Protein AF-A0A3D6BYG6-F1 (afdb_monomer)

Mean predicted aligned error: 4.76 Å

Solvent-accessible surface area (backbone atoms only — not comparable to full-atom values): 12750 Å² total; per-residue (Å²): 106,35,35,35,37,38,39,15,50,79,54,80,87,22,45,45,50,51,54,45,51,55,40,48,51,50,34,39,78,74,67,30,48,69,50,76,48,47,52,69,82,48,67,62,72,64,64,77,81,78,59,46,14,44,77,72,55,44,69,88,76,88,48,50,44,56,73,64,40,55,48,49,61,71,67,30,37,28,44,35,44,18,25,37,53,44,92,42,27,52,24,71,41,34,44,32,58,52,50,49,41,48,29,39,31,19,24,40,73,64,61,61,48,76,67,45,59,39,65,55,20,34,22,37,40,38,36,39,22,50,59,81,59,95,64,50,55,54,48,33,50,54,53,47,51,53,48,26,54,32,64,44,23,43,75,73,52,72,50,77,46,59,63,35,71,61,84,54,42,56,76,74,42,82,61,49,72,57,54,40,51,52,50,39,47,67,66,42,55,80,70,52,93,46,54,77,45,78,35,76,41,89,57,58,45,44,59,18,55,52,52,36,41,53,50,24,54,75,44,56,42,62,41,46,66,44,61,41,47,36,66,62,76,77,77,76,94,122

Secondary structure (DSSP, 8-state):
-EEEEEE---STT-HHHHHHHHHHHHHHHTT-EEEEE-GGGS--PPP----HHHHHSS----STIIIIIIHHHHH-SEEEEEEE-BTTB--HHHHHHHHHTHHHHIIIIIS-PPPTTTTT-EEEEEEE-SS--TTTTHHHHHHHHHHHHHTT-EEEEEEEE-S--STTGGGGSTTHHHHHHHHHHHHHGGGTTPEEEEEE-SSS-THHHHHHHHHHHHHTTSEEEEEE-PPPPPPP--

Radius of gyration: 18.51 Å; Cα contacts (8 Å, |Δi|>4): 438; chains: 1; bounding box: 50×42×49 Å

Nearest PDB structures (foldseek):
  1rli-assembly1_C  TM=7.239E-01  e=9.042E-09  Bacillus subtilis
  1rli-assembly1_B  TM=7.400E-01  e=1.217E-08  Bacillus subtilis
  1rli-assembly1_D  TM=6.859E-01  e=6.719E-09  Bacillus subtilis
  2z9b-assembly1_A-2  TM=6.446E-01  e=8.640E-08  Escherichia coli
  1zx1-assembly1_A  TM=6.088E-01  e=8.256E-07  Homo sapiens

Structure (mmCIF, N/CA/C/O backbone):
data_AF-A0A3D6BYG6-F1
#
_entry.id   AF-A0A3D6BYG6-F1
#
loop_
_atom_site.group_PDB
_atom_site.id
_atom_site.type_symbol
_atom_site.label_atom_id
_atom_site.label_alt_id
_atom_site.label_comp_id
_atom_site.label_asym_id
_atom_site.label_entity_id
_atom_site.label_seq_id
_atom_site.pdbx_PDB_ins_code
_atom_site.Cartn_x
_atom_site.Cartn_y
_atom_site.Cartn_z
_atom_site.occupancy
_atom_site.B_iso_or_equiv
_atom_site.auth_seq_id
_atom_site.auth_comp_id
_atom_site.auth_asym_id
_atom_site.auth_atom_id
_atom_site.pdbx_PDB_model_num
ATOM 1 N N . MET A 1 1 ? -6.085 -12.388 -8.275 1.00 91.88 1 MET A N 1
ATOM 2 C CA . MET A 1 1 ? -5.963 -11.186 -7.423 1.00 91.88 1 MET A CA 1
ATOM 3 C C . MET A 1 1 ? -5.003 -11.449 -6.274 1.00 91.88 1 MET A C 1
ATOM 5 O O . MET A 1 1 ? -5.206 -12.403 -5.524 1.00 91.88 1 MET A O 1
ATOM 9 N N . PHE A 1 2 ? -3.970 -10.622 -6.142 1.00 96.62 2 PHE A N 1
ATOM 10 C CA . PHE A 1 2 ? -3.045 -10.614 -5.012 1.00 96.62 2 PHE A CA 1
ATOM 11 C C . PHE A 1 2 ? -3.094 -9.263 -4.285 1.00 96.62 2 PHE A C 1
ATOM 13 O O . PHE A 1 2 ? -2.871 -8.221 -4.901 1.00 96.62 2 PHE A O 1
ATOM 20 N N . VAL A 1 3 ? -3.361 -9.292 -2.978 1.00 98.69 3 VAL A N 1
ATOM 21 C CA . VAL A 1 3 ? -3.388 -8.112 -2.106 1.00 98.69 3 VAL A CA 1
ATOM 22 C C . VAL A 1 3 ? -2.209 -8.172 -1.140 1.00 98.69 3 VAL A C 1
ATOM 24 O O . VAL A 1 3 ? -2.033 -9.144 -0.408 1.00 98.69 3 VAL A O 1
ATOM 27 N N . LEU A 1 4 ? -1.404 -7.118 -1.127 1.00 98.75 4 LEU A N 1
ATOM 28 C CA . LEU A 1 4 ? -0.252 -6.989 -0.248 1.00 98.75 4 LEU A CA 1
ATOM 29 C C . LEU A 1 4 ? -0.547 -5.993 0.872 1.00 98.75 4 LEU A C 1
ATOM 31 O O . LEU A 1 4 ? -0.755 -4.813 0.606 1.00 98.75 4 LEU A O 1
ATOM 35 N N . GLY A 1 5 ? -0.496 -6.441 2.120 1.00 98.75 5 GLY A N 1
ATOM 36 C CA . GLY A 1 5 ? -0.482 -5.573 3.291 1.00 98.75 5 GLY A CA 1
ATOM 37 C C . GLY A 1 5 ? 0.933 -5.145 3.672 1.00 98.75 5 GLY A C 1
ATOM 38 O O . GLY A 1 5 ? 1.829 -5.975 3.804 1.00 98.75 5 GLY A O 1
ATOM 39 N N . ILE A 1 6 ? 1.135 -3.853 3.912 1.00 98.69 6 ILE A N 1
ATOM 40 C CA . ILE A 1 6 ? 2.345 -3.289 4.512 1.00 98.69 6 ILE A CA 1
ATOM 41 C C . ILE A 1 6 ? 1.980 -2.851 5.928 1.00 98.69 6 ILE A C 1
ATOM 43 O O . ILE A 1 6 ? 1.307 -1.841 6.136 1.00 98.69 6 ILE A O 1
ATOM 47 N N . GLN A 1 7 ? 2.418 -3.629 6.913 1.00 98.31 7 GLN A N 1
ATOM 48 C CA . GLN A 1 7 ? 2.161 -3.386 8.325 1.00 98.31 7 GLN A CA 1
ATOM 49 C C . GLN A 1 7 ? 3.254 -2.467 8.882 1.00 98.31 7 GLN A C 1
ATOM 51 O O . GLN A 1 7 ? 4.358 -2.890 9.202 1.00 98.31 7 GLN A O 1
ATOM 56 N N . GLY A 1 8 ? 2.957 -1.176 8.960 1.00 97.56 8 GLY A N 1
ATOM 57 C CA . GLY A 1 8 ? 3.890 -0.126 9.357 1.00 97.56 8 GLY A CA 1
ATOM 58 C C . GLY A 1 8 ? 4.084 0.034 10.865 1.00 97.56 8 GLY A C 1
ATOM 59 O O . GLY A 1 8 ? 5.041 0.679 11.282 1.00 97.56 8 GLY A O 1
ATOM 60 N N . SER A 1 9 ? 3.214 -0.508 11.720 1.00 96.19 9 SER A N 1
ATOM 61 C CA . SER A 1 9 ? 3.374 -0.338 13.173 1.00 96.19 9 SER A CA 1
ATOM 62 C C . SER A 1 9 ? 4.469 -1.265 13.725 1.00 96.19 9 SER A C 1
ATOM 64 O O . SER A 1 9 ? 4.395 -2.470 13.506 1.00 96.19 9 SER A O 1
ATOM 66 N N . PRO A 1 10 ? 5.426 -0.770 14.530 1.00 93.94 10 PRO A N 1
ATOM 67 C CA . PRO A 1 10 ? 6.390 -1.630 15.221 1.00 93.94 10 PRO A CA 1
ATOM 68 C C . PRO A 1 10 ? 5.777 -2.394 16.408 1.00 93.94 10 PRO A C 1
ATOM 70 O O . PRO A 1 10 ? 6.414 -3.275 16.980 1.00 93.94 10 PRO A O 1
ATOM 73 N N . ARG A 1 11 ? 4.552 -2.043 16.829 1.00 92.06 11 ARG A N 1
ATOM 74 C CA . ARG A 1 11 ? 3.867 -2.719 17.937 1.00 92.06 11 ARG A CA 1
ATOM 75 C C . ARG A 1 11 ? 3.300 -4.056 17.464 1.00 92.06 11 ARG A C 1
ATOM 77 O O . ARG A 1 11 ? 2.379 -4.059 16.644 1.00 92.06 11 ARG A O 1
ATOM 84 N N . LYS A 1 12 ? 3.798 -5.152 18.042 1.00 87.56 12 LYS A N 1
ATOM 85 C CA . LYS A 1 12 ? 3.201 -6.490 17.917 1.00 87.56 12 LYS A CA 1
ATOM 86 C C . LYS A 1 12 ? 1.790 -6.488 18.498 1.00 87.56 12 LYS A C 1
ATOM 88 O O . LYS A 1 12 ? 1.581 -5.907 19.563 1.00 87.56 12 LYS A O 1
ATOM 93 N N . ASN A 1 13 ? 0.844 -7.136 17.820 1.00 88.06 13 ASN A N 1
ATOM 94 C CA . ASN A 1 13 ? -0.560 -7.218 18.240 1.00 88.06 13 ASN A CA 1
ATOM 95 C C . ASN A 1 13 ? -1.204 -5.833 18.462 1.00 88.06 13 ASN A C 1
ATOM 97 O O . ASN A 1 13 ? -2.107 -5.674 19.281 1.00 88.06 13 ASN A O 1
ATOM 101 N N . GLY A 1 14 ? -0.708 -4.807 17.763 1.00 94.12 14 GLY A N 1
ATOM 102 C CA . GLY A 1 14 ? -1.212 -3.445 17.880 1.00 94.12 14 GLY A CA 1
ATOM 103 C C . GLY A 1 14 ? -2.475 -3.203 17.052 1.00 94.12 14 GLY A C 1
ATOM 104 O O . GLY A 1 14 ? -2.807 -3.957 16.140 1.00 94.12 14 GLY A O 1
ATOM 105 N N . ASN A 1 15 ? -3.123 -2.066 17.300 1.00 97.19 15 ASN A N 1
ATOM 106 C CA . ASN A 1 15 ? -4.348 -1.653 16.608 1.00 97.19 15 ASN A CA 1
ATOM 107 C C . ASN A 1 15 ? -4.226 -1.641 15.072 1.00 97.19 15 ASN A C 1
ATOM 109 O O . ASN A 1 15 ? -5.122 -2.112 14.380 1.00 97.19 15 ASN A O 1
ATOM 113 N N . CYS A 1 16 ? -3.095 -1.172 14.527 1.00 95.69 16 CYS A N 1
ATOM 114 C CA . CYS A 1 16 ? -2.836 -1.222 13.081 1.00 95.69 16 CYS A CA 1
ATOM 115 C C . CYS A 1 16 ? -2.740 -2.648 12.533 1.00 95.69 16 CYS A C 1
ATOM 117 O O . CYS A 1 16 ? -3.174 -2.900 11.416 1.00 95.69 16 CYS A O 1
ATOM 119 N N . GLU A 1 17 ? -2.124 -3.566 13.285 1.00 96.44 17 GLU A N 1
ATOM 120 C CA . GLU A 1 17 ? -1.991 -4.960 12.855 1.00 96.44 17 GLU A CA 1
ATOM 121 C C . GLU A 1 17 ? -3.349 -5.659 12.870 1.00 96.44 17 GLU A C 1
ATOM 123 O O . GLU A 1 17 ? -3.665 -6.372 11.920 1.00 96.44 17 GLU A O 1
ATOM 128 N N . TYR A 1 18 ? -4.174 -5.395 13.887 1.00 98.06 18 TYR A N 1
ATOM 129 C CA . TYR A 1 18 ? -5.555 -5.869 13.922 1.00 98.06 18 TYR A CA 1
ATOM 130 C C . TYR A 1 18 ? -6.357 -5.350 12.723 1.00 98.06 18 TYR A C 1
ATOM 132 O O . TYR A 1 18 ? -6.915 -6.152 11.979 1.00 98.06 18 TYR A O 1
ATOM 140 N N . LEU A 1 19 ? -6.354 -4.030 12.501 1.00 98.50 19 LEU A N 1
ATOM 141 C CA . LEU A 1 19 ? -7.086 -3.394 11.405 1.00 98.50 19 LEU A CA 1
ATOM 142 C C . LEU A 1 19 ? -6.665 -3.953 10.041 1.00 98.50 19 LEU A C 1
ATOM 144 O O . LEU A 1 19 ? -7.516 -4.326 9.239 1.00 98.50 19 LEU A O 1
ATOM 148 N N . LEU A 1 20 ? -5.355 -4.073 9.798 1.00 98.69 20 LEU A N 1
ATOM 149 C CA . LEU A 1 20 ? -4.842 -4.667 8.565 1.00 98.69 20 LEU A CA 1
ATOM 150 C C . LEU A 1 20 ? -5.270 -6.128 8.420 1.00 98.69 20 LEU A C 1
ATOM 152 O O . LEU A 1 20 ? -5.707 -6.524 7.347 1.00 98.69 20 LEU A O 1
ATOM 156 N N . SER A 1 21 ? -5.147 -6.927 9.479 1.00 98.44 21 SER A N 1
ATOM 157 C CA . SER A 1 21 ? -5.482 -8.353 9.426 1.00 98.44 21 SER A CA 1
ATOM 158 C C . SER A 1 21 ? -6.970 -8.571 9.159 1.00 98.44 21 SER A C 1
ATOM 160 O O . SER A 1 21 ? -7.319 -9.426 8.352 1.00 98.44 21 SER A O 1
ATOM 162 N N . ALA A 1 22 ? -7.844 -7.778 9.783 1.00 98.56 22 ALA A N 1
ATOM 163 C CA . ALA A 1 22 ? -9.282 -7.818 9.533 1.00 98.56 22 ALA A CA 1
ATOM 164 C C . ALA A 1 22 ? -9.616 -7.411 8.088 1.00 98.56 22 ALA A C 1
ATOM 166 O O . ALA A 1 22 ? -10.374 -8.105 7.417 1.00 98.56 22 ALA A O 1
ATOM 167 N N . PHE A 1 23 ? -8.984 -6.348 7.578 1.00 98.88 23 PHE A N 1
ATOM 168 C CA . PHE A 1 23 ? -9.168 -5.902 6.197 1.00 98.88 23 PHE A CA 1
ATOM 169 C C . PHE A 1 23 ? -8.690 -6.938 5.173 1.00 98.88 23 PHE A C 1
ATOM 171 O O . PHE A 1 23 ? -9.384 -7.224 4.202 1.00 98.88 23 PHE A O 1
ATOM 178 N N . LEU A 1 24 ? -7.515 -7.537 5.386 1.00 98.81 24 LEU A N 1
ATOM 179 C CA . LEU A 1 24 ? -7.004 -8.590 4.508 1.00 98.81 24 LEU A CA 1
ATOM 180 C C . LEU A 1 24 ? -7.874 -9.845 4.570 1.00 98.81 24 LEU A C 1
ATOM 182 O O . LEU A 1 24 ? -8.139 -10.431 3.529 1.00 98.81 24 LEU A O 1
ATOM 186 N N . LYS A 1 25 ? -8.379 -10.219 5.749 1.00 98.75 25 LYS A N 1
ATOM 187 C CA . LYS A 1 25 ? -9.309 -11.343 5.883 1.00 98.75 25 LYS A CA 1
ATOM 188 C C . LYS A 1 25 ? -10.584 -11.121 5.069 1.00 98.75 25 LYS A C 1
ATOM 190 O O . LYS A 1 25 ? -11.053 -12.051 4.427 1.00 98.75 25 LYS A O 1
ATOM 195 N N . GLU A 1 26 ? -11.111 -9.901 5.038 1.00 98.69 26 GLU A N 1
ATOM 196 C CA . GLU A 1 26 ? -12.235 -9.570 4.157 1.00 98.69 26 GLU A CA 1
ATOM 197 C C . GLU A 1 26 ? -11.845 -9.640 2.670 1.00 98.69 26 GLU A C 1
ATOM 199 O O . GLU A 1 26 ? -12.579 -10.172 1.847 1.00 98.69 26 GLU A O 1
ATOM 204 N N . CYS A 1 27 ? -10.642 -9.206 2.293 1.00 98.56 27 CYS A N 1
ATOM 205 C CA . CYS A 1 27 ? -10.151 -9.433 0.930 1.00 98.56 27 CYS A CA 1
ATOM 206 C C . CYS A 1 27 ? -10.074 -10.936 0.571 1.00 98.56 27 CYS A C 1
ATOM 208 O O . CYS A 1 27 ? -10.326 -11.306 -0.578 1.00 98.56 27 CYS A O 1
ATOM 210 N N . GLU A 1 28 ? -9.739 -11.809 1.528 1.00 98.56 28 GLU A N 1
ATOM 211 C CA . GLU A 1 28 ? -9.717 -13.269 1.340 1.00 98.56 28 GLU A CA 1
ATOM 212 C C . GLU A 1 28 ? -11.114 -13.849 1.120 1.00 98.56 28 GLU A C 1
ATOM 214 O O . GLU A 1 28 ? -11.279 -14.686 0.229 1.00 98.56 28 GLU A O 1
ATOM 219 N N . THR A 1 29 ? -12.133 -13.391 1.863 1.00 98.25 29 THR A N 1
ATOM 220 C CA . THR A 1 29 ? -13.529 -13.821 1.637 1.00 98.25 29 THR A CA 1
ATOM 221 C C . THR A 1 29 ? -14.015 -13.438 0.236 1.00 98.25 29 THR A C 1
ATOM 223 O O . THR A 1 29 ? -14.798 -14.169 -0.369 1.00 98.25 29 THR A O 1
ATOM 226 N N . LEU A 1 30 ? -13.471 -12.355 -0.329 1.00 97.62 30 LEU A N 1
ATOM 227 C CA . LEU A 1 30 ? -13.699 -11.891 -1.701 1.00 97.62 30 LEU A CA 1
ATOM 228 C C . LEU A 1 30 ? -12.819 -12.597 -2.757 1.00 97.62 30 LEU A C 1
ATOM 230 O O . LEU A 1 30 ? -12.807 -12.202 -3.929 1.00 97.62 30 LEU A O 1
ATOM 234 N N . GLY A 1 31 ? -12.088 -13.647 -2.368 1.00 96.38 31 GLY A N 1
ATOM 235 C CA . GLY A 1 31 ? -11.313 -14.513 -3.259 1.00 96.38 31 GLY A CA 1
ATOM 236 C C . GLY A 1 31 ? -9.903 -14.013 -3.585 1.00 96.38 31 GLY A C 1
ATOM 237 O O . GLY A 1 31 ? -9.274 -14.522 -4.520 1.00 96.38 31 GLY A O 1
ATOM 238 N N . ALA A 1 32 ? -9.388 -13.013 -2.866 1.00 97.31 32 ALA A N 1
ATOM 239 C CA . ALA A 1 32 ? -8.008 -12.581 -3.027 1.00 97.31 32 ALA A CA 1
ATOM 240 C C . ALA A 1 32 ? -7.036 -13.474 -2.247 1.00 97.31 32 ALA A C 1
ATOM 242 O O . ALA A 1 32 ? -7.298 -13.899 -1.127 1.00 97.31 32 ALA A O 1
ATOM 243 N N . ARG A 1 33 ? -5.850 -13.692 -2.817 1.00 98.00 33 ARG A N 1
ATOM 244 C CA . ARG A 1 33 ? -4.694 -14.156 -2.045 1.00 98.00 33 ARG A CA 1
ATOM 245 C C . ARG A 1 33 ? -4.111 -12.957 -1.308 1.00 98.00 33 ARG A C 1
ATOM 247 O O . ARG A 1 33 ? -3.899 -11.926 -1.952 1.00 98.00 33 ARG A O 1
ATOM 254 N N . THR A 1 34 ? -3.799 -13.090 -0.023 1.00 98.62 34 THR A N 1
ATOM 255 C CA . THR A 1 34 ? -3.184 -12.002 0.744 1.00 98.62 34 THR A CA 1
ATOM 256 C C . THR A 1 34 ? -1.823 -12.381 1.305 1.00 98.62 34 THR A C 1
ATOM 258 O O . THR A 1 34 ? -1.531 -13.550 1.549 1.00 98.62 34 THR A O 1
ATOM 261 N N . GLU A 1 35 ? -0.956 -11.386 1.463 1.00 98.44 35 GLU A N 1
ATOM 262 C CA . GLU A 1 35 ? 0.287 -11.509 2.220 1.00 98.44 35 GLU A CA 1
ATOM 263 C C . GLU A 1 35 ? 0.561 -10.208 2.969 1.00 98.44 35 GLU A C 1
ATOM 265 O O . GLU A 1 35 ? 0.187 -9.130 2.508 1.00 98.44 35 GLU A O 1
ATOM 270 N N . THR A 1 36 ? 1.289 -10.299 4.082 1.00 98.31 36 THR A N 1
ATOM 271 C CA . THR A 1 36 ? 1.687 -9.134 4.879 1.00 98.31 36 THR A CA 1
ATOM 272 C C . THR A 1 36 ? 3.203 -9.037 4.976 1.00 98.31 36 THR A C 1
ATOM 274 O O . THR A 1 36 ? 3.863 -9.980 5.410 1.00 98.31 36 THR A O 1
ATOM 277 N N . ILE A 1 37 ? 3.750 -7.867 4.650 1.00 97.69 37 ILE A N 1
ATOM 278 C CA . ILE A 1 37 ? 5.119 -7.471 4.987 1.00 97.69 37 ILE A CA 1
ATOM 279 C C . ILE A 1 37 ? 5.081 -6.645 6.268 1.00 97.69 37 ILE A C 1
ATOM 281 O O . ILE A 1 37 ? 4.253 -5.746 6.418 1.00 97.69 37 ILE A O 1
ATOM 285 N N . ARG A 1 38 ? 6.024 -6.916 7.167 1.00 97.62 38 ARG A N 1
ATOM 286 C CA . ARG A 1 38 ? 6.249 -6.152 8.394 1.00 97.62 38 ARG A CA 1
ATOM 287 C C . ARG A 1 38 ? 7.640 -5.524 8.317 1.00 97.62 38 ARG A C 1
ATOM 289 O O . ARG A 1 38 ? 8.595 -6.181 8.708 1.00 97.62 38 ARG A O 1
ATOM 296 N N . PRO A 1 39 ? 7.804 -4.279 7.829 1.00 96.62 39 PRO A N 1
ATOM 297 C CA . PRO A 1 39 ? 9.131 -3.673 7.698 1.00 96.62 39 PRO A CA 1
ATOM 298 C C . PRO A 1 39 ? 9.924 -3.651 9.011 1.00 96.62 39 PRO A C 1
ATOM 300 O O . PRO A 1 39 ? 11.141 -3.715 8.988 1.00 96.62 39 PRO A O 1
ATOM 303 N N . HIS A 1 40 ? 9.244 -3.621 10.163 1.00 94.94 40 HIS A N 1
ATOM 304 C CA . HIS A 1 40 ? 9.889 -3.650 11.477 1.00 94.94 40 HIS A CA 1
ATOM 305 C C . HIS A 1 40 ? 10.572 -4.986 11.829 1.00 94.94 40 HIS A C 1
ATOM 307 O O . HIS A 1 40 ? 11.342 -5.023 12.785 1.00 94.94 40 HIS A O 1
ATOM 313 N N . THR A 1 41 ? 10.260 -6.078 11.122 1.00 95.62 41 THR A N 1
ATOM 314 C CA . THR A 1 41 ? 10.882 -7.398 11.326 1.00 95.62 41 THR A CA 1
ATOM 315 C C . THR A 1 41 ? 11.941 -7.719 10.281 1.00 95.62 41 THR A C 1
ATOM 317 O O . THR A 1 41 ? 12.474 -8.822 10.312 1.00 95.62 41 THR A O 1
ATOM 320 N N . LEU A 1 42 ? 12.176 -6.816 9.330 1.00 95.50 42 LEU A N 1
ATOM 321 C CA . LEU A 1 42 ? 13.090 -7.023 8.216 1.00 95.50 42 LEU A CA 1
ATOM 322 C C . LEU A 1 42 ? 14.320 -6.132 8.372 1.00 95.50 42 LEU A C 1
ATOM 324 O O . LEU A 1 42 ? 14.224 -5.007 8.867 1.00 95.50 42 LEU A O 1
ATOM 328 N N . ASP A 1 43 ? 15.456 -6.613 7.890 1.00 96.38 43 ASP A N 1
ATOM 329 C CA . ASP A 1 43 ? 16.644 -5.803 7.680 1.00 96.38 43 ASP A CA 1
ATOM 330 C C . ASP A 1 43 ? 16.458 -4.972 6.405 1.00 96.38 43 ASP A C 1
ATOM 332 O O . ASP A 1 43 ? 16.701 -5.419 5.281 1.00 96.38 43 ASP A O 1
ATOM 336 N N . ILE A 1 44 ? 15.924 -3.763 6.585 1.00 96.62 44 ILE A N 1
ATOM 337 C CA . ILE A 1 44 ? 15.745 -2.781 5.518 1.00 96.62 44 ILE A CA 1
ATOM 338 C C . ILE A 1 44 ? 16.397 -1.474 5.952 1.00 96.62 44 ILE A C 1
ATOM 340 O O . ILE A 1 44 ? 15.916 -0.774 6.846 1.00 96.62 44 ILE A O 1
ATOM 344 N N . GLY A 1 45 ? 17.474 -1.103 5.265 1.00 96.44 45 GLY A N 1
ATOM 345 C CA . GLY A 1 45 ? 18.121 0.189 5.452 1.00 96.44 45 GLY A CA 1
ATOM 346 C C . GLY A 1 45 ? 17.326 1.344 4.823 1.00 96.44 45 GLY A C 1
ATOM 347 O O . GLY A 1 45 ? 16.580 1.145 3.855 1.00 96.44 45 GLY A O 1
ATOM 348 N N . PRO A 1 46 ? 17.509 2.588 5.297 1.00 97.69 46 PRO A N 1
ATOM 349 C CA . PRO A 1 46 ? 16.922 3.757 4.651 1.00 97.69 46 PRO A CA 1
ATOM 350 C C . PRO A 1 46 ? 17.493 3.966 3.241 1.00 97.69 46 PRO A C 1
ATOM 352 O O . PRO A 1 46 ? 18.575 3.480 2.895 1.00 97.69 46 PRO A O 1
ATOM 355 N N . CYS A 1 47 ? 16.774 4.727 2.413 1.00 97.19 47 CYS A N 1
ATOM 356 C CA . CYS A 1 47 ? 17.329 5.211 1.152 1.00 97.19 47 CYS A CA 1
ATOM 357 C C . CYS A 1 47 ? 18.570 6.079 1.430 1.00 97.19 47 CYS A C 1
ATOM 359 O O . CYS A 1 47 ? 18.543 6.936 2.307 1.00 97.19 47 CYS A O 1
ATOM 361 N N . LYS A 1 48 ? 19.652 5.856 0.675 1.00 97.50 48 LYS A N 1
ATOM 362 C CA . LYS A 1 48 ? 20.930 6.584 0.805 1.00 97.50 48 LYS A CA 1
ATOM 363 C C . LYS A 1 48 ? 21.189 7.565 -0.342 1.00 97.50 48 LYS A C 1
ATOM 365 O O . LYS A 1 48 ? 22.331 7.936 -0.571 1.00 97.50 48 LYS A O 1
ATOM 370 N N . GLU A 1 49 ? 20.159 7.867 -1.136 1.00 95.88 49 GLU A N 1
ATOM 371 C CA . GLU A 1 49 ? 20.245 8.790 -2.281 1.00 95.88 49 GLU A CA 1
ATOM 372 C C . GLU A 1 49 ? 21.402 8.491 -3.251 1.00 95.88 49 GLU A C 1
ATOM 374 O O . GLU A 1 49 ? 21.982 9.373 -3.872 1.00 95.88 49 GLU A O 1
ATOM 379 N N . LEU A 1 50 ? 21.719 7.208 -3.453 1.00 96.69 50 LEU A N 1
ATOM 380 C CA . LEU A 1 50 ? 22.790 6.799 -4.371 1.00 96.69 50 LEU A CA 1
ATOM 381 C C . LEU A 1 50 ? 22.466 7.121 -5.842 1.00 96.69 50 LEU A C 1
ATOM 383 O O . LEU A 1 50 ? 23.333 6.999 -6.704 1.00 96.69 50 LEU A O 1
ATOM 387 N N . ILE A 1 51 ? 21.202 7.453 -6.152 1.00 95.12 51 ILE A N 1
ATOM 388 C CA . ILE A 1 51 ? 20.676 7.844 -7.480 1.00 95.12 51 ILE A CA 1
ATOM 389 C C . ILE A 1 51 ? 20.841 6.760 -8.571 1.00 95.12 51 ILE A C 1
ATOM 391 O O . ILE A 1 51 ? 20.340 6.888 -9.686 1.00 95.12 51 ILE A O 1
ATOM 395 N N . VAL A 1 52 ? 21.440 5.608 -8.253 1.00 96.75 52 VAL A N 1
ATOM 396 C CA . VAL A 1 52 ? 21.596 4.472 -9.177 1.00 96.75 52 VAL A CA 1
ATOM 397 C C . VAL A 1 52 ? 20.257 4.030 -9.770 1.00 96.75 52 VAL A C 1
ATOM 399 O O . VAL A 1 52 ? 20.195 3.740 -10.961 1.00 96.75 52 VAL A O 1
ATOM 402 N N . CYS A 1 53 ? 19.171 4.054 -8.994 1.00 95.25 53 CYS A N 1
ATOM 403 C CA . CYS A 1 53 ? 17.844 3.690 -9.492 1.00 95.25 53 CYS A CA 1
ATOM 404 C C . CYS A 1 53 ? 17.307 4.629 -10.582 1.00 95.25 53 CYS A C 1
ATOM 406 O O . CYS A 1 53 ? 16.590 4.174 -11.469 1.00 95.25 53 CYS A O 1
ATOM 408 N N . GLU A 1 54 ? 17.707 5.901 -10.583 1.00 95.50 54 GLU A N 1
ATOM 409 C CA . GLU A 1 54 ? 17.321 6.869 -11.613 1.00 95.50 54 GLU A CA 1
ATOM 410 C C . GLU A 1 54 ? 18.072 6.654 -12.929 1.00 95.50 54 GLU A C 1
ATOM 412 O O . GLU A 1 54 ? 17.577 7.036 -13.984 1.00 95.50 54 GLU A O 1
ATOM 417 N N . LYS A 1 55 ? 19.259 6.035 -12.870 1.00 95.56 55 LYS A N 1
ATOM 418 C CA . LYS A 1 55 ? 20.118 5.773 -14.036 1.00 95.56 55 LYS A CA 1
ATOM 419 C C . LYS A 1 55 ? 19.959 4.355 -14.583 1.00 95.56 55 LYS A C 1
ATOM 421 O O . LYS A 1 55 ? 20.000 4.155 -15.789 1.00 95.56 55 LYS A O 1
ATOM 426 N N . LYS A 1 56 ? 19.813 3.370 -13.693 1.00 95.44 56 LYS A N 1
ATOM 427 C CA . LYS A 1 56 ? 19.842 1.932 -14.015 1.00 95.44 56 LYS A CA 1
ATOM 428 C C . LYS A 1 56 ? 18.538 1.196 -13.701 1.00 95.44 56 LYS A C 1
ATOM 430 O O . LYS A 1 56 ? 18.375 0.053 -14.107 1.00 95.44 56 LYS A O 1
ATOM 435 N N . GLY A 1 57 ? 17.608 1.817 -12.975 1.00 93.69 57 GLY A N 1
ATOM 436 C CA . GLY A 1 57 ? 16.291 1.234 -12.703 1.00 93.69 57 GLY A CA 1
ATOM 437 C C . GLY A 1 57 ? 16.257 0.175 -11.599 1.00 93.69 57 GLY A C 1
ATOM 438 O O . GLY A 1 57 ? 15.241 -0.502 -11.459 1.00 93.69 57 GLY A O 1
ATOM 439 N N . PHE A 1 58 ? 17.322 0.034 -10.806 1.00 95.00 58 PHE A N 1
ATOM 440 C CA . PHE A 1 58 ? 17.375 -0.843 -9.631 1.00 95.00 58 PHE A CA 1
ATOM 441 C C . PHE A 1 58 ? 18.049 -0.146 -8.438 1.00 95.00 58 PHE A C 1
ATOM 443 O O . PHE A 1 58 ? 18.777 0.835 -8.609 1.00 95.00 58 PHE A O 1
ATOM 450 N N . CYS A 1 59 ? 17.793 -0.629 -7.220 1.00 96.12 59 CYS A N 1
ATOM 451 C CA . CYS A 1 59 ? 18.466 -0.152 -6.010 1.00 96.12 59 CYS A CA 1
ATOM 452 C C . CYS A 1 59 ? 19.720 -1.008 -5.749 1.00 96.12 59 CYS A C 1
ATOM 454 O O . CYS A 1 59 ? 19.586 -2.224 -5.714 1.00 96.12 59 CYS A O 1
ATOM 456 N N . PRO A 1 60 ? 20.917 -0.423 -5.556 1.00 95.94 60 PRO A N 1
ATOM 457 C CA . PRO A 1 60 ? 22.146 -1.189 -5.330 1.00 95.94 60 PRO A CA 1
ATOM 458 C C . PRO A 1 60 ? 22.333 -1.625 -3.866 1.00 95.94 60 PRO A C 1
ATOM 460 O O . PRO A 1 60 ? 23.305 -2.309 -3.557 1.00 95.94 60 PRO A O 1
ATOM 463 N N . ILE A 1 61 ? 21.455 -1.192 -2.954 1.00 96.12 61 ILE A N 1
ATOM 464 C CA . ILE A 1 61 ? 21.482 -1.613 -1.550 1.00 96.12 61 ILE A CA 1
ATOM 465 C C . ILE A 1 61 ? 20.974 -3.056 -1.493 1.00 96.12 61 ILE A C 1
ATOM 467 O O . ILE A 1 61 ? 19.822 -3.302 -1.846 1.00 96.12 61 ILE A O 1
ATOM 471 N N . ARG A 1 62 ? 21.842 -3.979 -1.067 1.00 95.31 62 ARG A N 1
ATOM 472 C CA . ARG A 1 62 ? 21.534 -5.405 -0.913 1.00 95.31 62 ARG A CA 1
ATOM 473 C C . ARG A 1 62 ? 21.038 -5.670 0.503 1.00 95.31 62 ARG A C 1
ATOM 475 O O . ARG A 1 62 ? 21.842 -5.738 1.425 1.00 95.31 62 ARG A O 1
ATOM 482 N N . ASP A 1 63 ? 19.728 -5.767 0.647 1.00 96.19 63 ASP A N 1
ATOM 483 C CA . ASP A 1 63 ? 19.032 -6.118 1.882 1.00 96.19 63 ASP A CA 1
ATOM 484 C C . ASP A 1 63 ? 17.663 -6.736 1.546 1.00 96.19 63 ASP A C 1
ATOM 486 O O . ASP A 1 63 ? 17.339 -6.966 0.375 1.00 96.19 63 ASP A O 1
ATOM 490 N N . GLU A 1 64 ? 16.833 -7.011 2.552 1.00 96.56 64 GLU A N 1
ATOM 491 C CA . GLU A 1 64 ? 15.580 -7.751 2.358 1.00 96.56 64 GLU A CA 1
ATOM 492 C C . GLU A 1 64 ? 14.521 -6.979 1.545 1.00 96.56 64 GLU A C 1
ATOM 494 O O . GLU A 1 64 ? 13.514 -7.553 1.114 1.00 96.56 64 GLU A O 1
ATOM 499 N N . MET A 1 65 ? 14.745 -5.690 1.259 1.00 96.69 65 MET A N 1
ATOM 500 C CA . MET A 1 65 ? 13.840 -4.884 0.439 1.00 96.69 65 MET A CA 1
ATOM 501 C C . MET A 1 65 ? 13.724 -5.411 -0.995 1.00 96.69 65 MET A C 1
ATOM 503 O O . MET A 1 65 ? 12.666 -5.262 -1.606 1.00 96.69 65 MET A O 1
ATOM 507 N N . GLU A 1 66 ? 14.776 -6.010 -1.556 1.00 91.06 66 GLU A N 1
ATOM 508 C CA . GLU A 1 66 ? 14.749 -6.494 -2.939 1.00 91.06 66 GLU A CA 1
ATOM 509 C C . GLU A 1 66 ? 13.759 -7.651 -3.120 1.00 91.06 66 GLU A C 1
ATOM 511 O O . GLU A 1 66 ? 12.821 -7.568 -3.927 1.00 91.06 66 GLU A O 1
ATOM 516 N N . ASP A 1 67 ? 13.937 -8.701 -2.323 1.00 87.50 67 ASP A N 1
ATOM 517 C CA . ASP A 1 67 ? 13.184 -9.944 -2.446 1.00 87.50 67 ASP A CA 1
ATOM 518 C C . ASP A 1 67 ? 11.818 -9.892 -1.763 1.00 87.50 67 ASP A C 1
ATOM 520 O O . ASP A 1 67 ? 10.844 -10.432 -2.301 1.00 87.50 67 ASP A O 1
ATOM 524 N N . LEU A 1 68 ? 11.725 -9.236 -0.602 1.00 92.81 68 LEU A N 1
ATOM 525 C CA . LEU A 1 68 ? 10.498 -9.192 0.189 1.00 92.81 68 LEU A CA 1
ATOM 526 C C . LEU A 1 68 ? 9.702 -7.908 -0.043 1.00 92.81 68 LEU A C 1
ATOM 528 O O . LEU A 1 68 ? 8.484 -7.948 0.061 1.00 92.81 68 LEU A O 1
ATOM 532 N N . GLY A 1 69 ? 10.340 -6.796 -0.413 1.00 94.81 69 GLY A N 1
ATOM 533 C CA . GLY A 1 69 ? 9.667 -5.524 -0.690 1.00 94.81 69 GLY A CA 1
ATOM 534 C C . GLY A 1 69 ? 9.285 -5.354 -2.160 1.00 94.81 69 GLY A C 1
ATOM 535 O O . GLY A 1 69 ? 8.123 -5.497 -2.545 1.00 94.81 69 GLY A O 1
ATOM 536 N N . TYR A 1 70 ? 10.266 -5.038 -3.008 1.00 96.75 70 TYR A N 1
ATOM 537 C CA . TYR A 1 70 ? 10.056 -4.649 -4.403 1.00 96.75 70 TYR A CA 1
ATOM 538 C C . TYR A 1 70 ? 9.361 -5.731 -5.225 1.00 96.75 70 TYR A C 1
ATOM 540 O O . TYR A 1 70 ? 8.470 -5.412 -6.017 1.00 96.75 70 TYR A O 1
ATOM 548 N N . ARG A 1 71 ? 9.747 -7.002 -5.056 1.00 93.75 71 ARG A N 1
ATOM 549 C CA . ARG A 1 71 ? 9.125 -8.117 -5.781 1.00 93.75 71 ARG A CA 1
ATOM 550 C C . ARG A 1 71 ? 7.641 -8.251 -5.440 1.00 93.75 71 ARG A C 1
ATOM 552 O O . ARG A 1 71 ? 6.824 -8.311 -6.357 1.00 93.75 71 ARG A O 1
ATOM 559 N N . LYS A 1 72 ? 7.287 -8.233 -4.151 1.00 96.12 72 LYS A N 1
ATOM 560 C CA . LYS A 1 72 ? 5.889 -8.330 -3.703 1.00 96.12 72 LYS A CA 1
ATOM 561 C C . LYS A 1 72 ? 5.082 -7.117 -4.149 1.00 96.12 72 LYS A C 1
ATOM 563 O O . LYS A 1 72 ? 3.999 -7.293 -4.701 1.00 96.12 72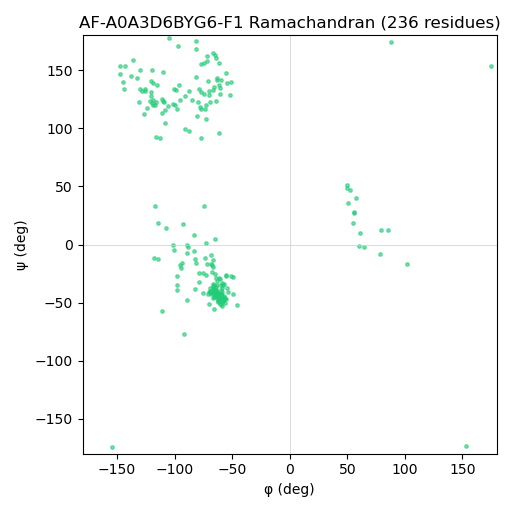 LYS A O 1
ATOM 568 N N . VAL A 1 73 ? 5.640 -5.907 -4.014 1.00 97.38 73 VAL A N 1
ATOM 569 C CA . VAL A 1 73 ? 4.990 -4.680 -4.494 1.00 97.38 73 VAL A CA 1
ATOM 570 C C . VAL A 1 73 ? 4.663 -4.799 -5.971 1.00 97.38 73 VAL A C 1
ATOM 572 O O . VAL A 1 73 ? 3.520 -4.524 -6.292 1.00 97.38 73 VAL A O 1
ATOM 575 N N . LYS A 1 74 ? 5.586 -5.260 -6.837 1.00 94.12 74 LYS A N 1
ATOM 576 C CA . LYS A 1 74 ? 5.365 -5.448 -8.291 1.00 94.12 74 LYS A CA 1
ATOM 577 C C . LYS A 1 74 ? 4.300 -6.491 -8.634 1.00 94.12 74 LYS A C 1
ATOM 579 O O . LYS A 1 74 ? 3.607 -6.333 -9.631 1.00 94.12 74 LYS A O 1
ATOM 584 N N . GLN A 1 75 ? 4.187 -7.552 -7.842 1.00 92.62 75 GLN A N 1
ATOM 585 C CA . GLN A 1 75 ? 3.220 -8.626 -8.079 1.00 92.62 75 GLN A CA 1
ATOM 586 C C . GLN A 1 75 ? 1.801 -8.268 -7.624 1.00 92.62 75 GLN A C 1
ATOM 588 O O . GLN A 1 75 ? 0.848 -8.878 -8.099 1.00 92.62 75 GLN A O 1
ATOM 593 N N . ALA A 1 76 ? 1.662 -7.339 -6.677 1.00 96.69 76 ALA A N 1
ATOM 594 C CA . ALA A 1 76 ? 0.382 -7.016 -6.063 1.00 96.69 76 ALA A CA 1
ATOM 595 C C . ALA A 1 76 ? -0.569 -6.295 -7.031 1.00 96.69 76 ALA A C 1
ATOM 597 O O . ALA A 1 76 ? -0.193 -5.306 -7.661 1.00 96.69 76 ALA A O 1
ATOM 598 N N . ASP A 1 77 ? -1.817 -6.761 -7.089 1.00 96.69 77 ASP A N 1
ATOM 599 C CA . ASP A 1 77 ? -2.921 -6.055 -7.742 1.00 96.69 77 ASP A CA 1
ATOM 600 C C . ASP A 1 77 ? -3.460 -4.939 -6.838 1.00 96.69 77 ASP A C 1
ATOM 602 O O . ASP A 1 77 ? -3.872 -3.888 -7.325 1.00 96.69 77 ASP A O 1
ATOM 606 N N . ALA A 1 78 ? -3.416 -5.143 -5.517 1.00 98.38 78 ALA A N 1
ATOM 607 C CA . ALA A 1 78 ? -3.698 -4.099 -4.543 1.00 98.38 78 ALA A CA 1
ATOM 608 C C . ALA A 1 78 ? -2.650 -4.044 -3.425 1.00 98.38 78 ALA A C 1
ATOM 610 O O . ALA A 1 78 ? -2.153 -5.076 -2.975 1.00 98.38 78 ALA A O 1
ATOM 611 N N . VAL A 1 79 ? -2.324 -2.838 -2.960 1.00 98.81 79 VAL A N 1
ATOM 612 C CA . VAL A 1 79 ? -1.354 -2.590 -1.886 1.00 98.81 79 VAL A CA 1
ATOM 613 C C . VAL A 1 79 ? -2.021 -1.794 -0.769 1.00 98.81 79 VAL A C 1
ATOM 615 O O . VAL A 1 79 ? -2.415 -0.645 -0.963 1.00 98.81 79 VAL A O 1
ATOM 618 N N . ILE A 1 80 ? -2.102 -2.381 0.420 1.00 98.88 80 ILE A N 1
ATOM 619 C CA . ILE A 1 80 ? -2.690 -1.768 1.612 1.00 98.88 80 ILE A CA 1
ATOM 620 C C . ILE A 1 80 ? -1.565 -1.273 2.513 1.00 98.88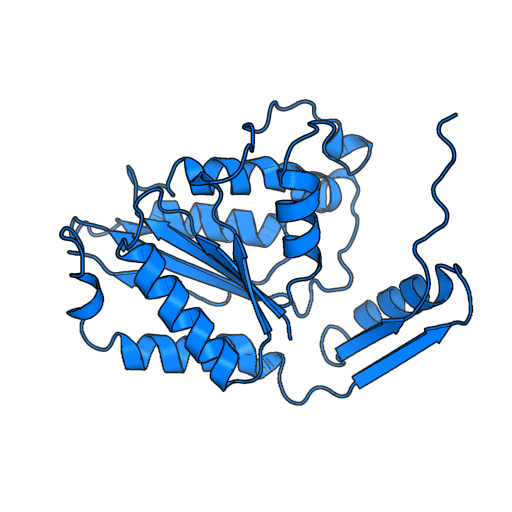 80 ILE A C 1
ATOM 622 O O . ILE A 1 80 ? -0.739 -2.069 2.953 1.00 98.88 80 ILE A O 1
ATOM 626 N N . LEU A 1 81 ? -1.522 0.021 2.814 1.00 98.88 81 LEU A N 1
ATOM 627 C CA . LEU A 1 81 ? -0.595 0.568 3.802 1.00 98.88 81 LEU A CA 1
ATOM 628 C C . LEU A 1 81 ? -1.324 0.730 5.133 1.00 98.88 81 LEU A C 1
ATOM 630 O O . LEU A 1 81 ? -2.240 1.537 5.227 1.00 98.88 81 LEU A O 1
ATOM 634 N N . ALA A 1 82 ? -0.896 0.010 6.169 1.00 98.75 82 ALA A N 1
ATOM 635 C CA . ALA A 1 82 ? -1.414 0.179 7.522 1.00 98.75 82 ALA A CA 1
ATOM 636 C C . ALA A 1 82 ? -0.374 0.845 8.424 1.00 98.75 82 ALA A C 1
ATOM 638 O O . ALA A 1 82 ? 0.669 0.257 8.698 1.00 98.75 82 ALA A O 1
ATOM 639 N N . THR A 1 83 ? -0.635 2.050 8.925 1.00 98.50 83 THR A N 1
ATOM 640 C CA . THR A 1 83 ? 0.346 2.804 9.724 1.00 98.50 83 THR A CA 1
ATOM 641 C C . THR A 1 83 ? -0.309 3.619 10.834 1.00 98.50 83 THR A C 1
ATOM 643 O O . THR A 1 83 ? -1.334 4.260 10.600 1.00 98.50 83 THR A O 1
ATOM 646 N N . PRO A 1 84 ? 0.293 3.677 12.035 1.00 97.44 84 PRO A N 1
ATOM 647 C CA . PRO A 1 84 ? -0.119 4.648 13.032 1.00 97.44 84 PRO A CA 1
ATOM 648 C C . PRO A 1 84 ? 0.326 6.049 12.597 1.00 97.44 84 PRO A C 1
ATOM 650 O O . PRO A 1 84 ? 1.276 6.189 11.818 1.00 97.44 84 PRO A O 1
ATOM 653 N N . VAL A 1 85 ? -0.331 7.076 13.132 1.00 97.62 85 VAL A N 1
ATOM 654 C CA . VAL A 1 85 ? 0.133 8.463 13.021 1.00 97.62 85 VAL A CA 1
ATOM 655 C C . VAL A 1 85 ? 1.220 8.716 14.059 1.00 97.62 85 VAL A C 1
ATOM 657 O O . VAL A 1 85 ? 0.929 8.803 15.253 1.00 97.62 85 VAL A O 1
ATOM 660 N N . PHE A 1 86 ? 2.464 8.887 13.614 1.00 95.69 86 PHE A N 1
ATOM 661 C CA . PHE A 1 86 ? 3.581 9.344 14.442 1.00 95.69 86 PHE A CA 1
ATOM 662 C C . PHE A 1 86 ? 3.978 10.751 13.993 1.00 95.69 86 PHE A C 1
ATOM 664 O O . PHE A 1 86 ? 4.440 10.939 12.873 1.00 95.69 86 PHE A O 1
ATOM 671 N N . PHE A 1 87 ? 3.772 11.750 14.860 1.00 94.69 87 PHE A N 1
ATOM 672 C CA . PHE A 1 87 ? 4.067 13.162 14.566 1.00 94.69 87 PHE A CA 1
ATOM 673 C C . PHE A 1 87 ? 3.483 13.648 13.223 1.00 94.69 87 PHE A C 1
ATOM 675 O O . PHE A 1 87 ? 4.188 14.242 12.416 1.00 94.69 87 PHE A O 1
ATOM 682 N N . TYR A 1 88 ? 2.193 13.378 12.971 1.00 95.25 88 TYR A N 1
ATOM 683 C CA . TYR A 1 88 ? 1.480 13.692 11.713 1.00 95.25 88 TYR A CA 1
ATOM 684 C C . TYR A 1 88 ? 1.981 12.945 10.463 1.00 95.25 88 TYR A C 1
ATOM 686 O O . TYR A 1 88 ? 1.390 13.080 9.393 1.00 95.25 88 TYR A O 1
ATOM 694 N N . GLY A 1 89 ? 3.025 12.130 10.589 1.00 97.12 89 GLY A N 1
ATOM 695 C CA . GLY A 1 89 ? 3.534 11.264 9.539 1.00 97.12 89 GLY A CA 1
ATOM 696 C C . GLY A 1 89 ? 3.176 9.799 9.757 1.00 97.12 89 GLY A C 1
ATOM 697 O O . GLY A 1 89 ? 2.570 9.400 10.756 1.00 97.12 89 GLY A O 1
ATOM 698 N N . VAL A 1 90 ? 3.582 8.986 8.786 1.00 98.44 90 VAL A N 1
ATOM 699 C CA . VAL A 1 90 ? 3.618 7.528 8.928 1.00 98.44 90 VAL A CA 1
ATOM 700 C C . VAL A 1 90 ? 4.675 7.134 9.969 1.00 98.44 90 VAL A C 1
ATOM 702 O O . VAL A 1 90 ? 5.552 7.931 10.311 1.00 98.44 90 VAL A O 1
ATOM 705 N N . SER A 1 91 ? 4.648 5.896 10.456 1.00 98.19 91 SER A N 1
ATOM 706 C CA . SER A 1 91 ? 5.723 5.402 11.323 1.00 98.19 91 SER A CA 1
ATOM 707 C C . SER A 1 91 ? 7.080 5.404 10.604 1.00 98.19 91 SER A C 1
ATOM 709 O O . SER A 1 91 ? 7.151 5.283 9.380 1.00 98.19 91 SER A O 1
ATOM 711 N N . ALA A 1 92 ? 8.182 5.455 11.358 1.00 98.00 92 ALA A N 1
ATOM 712 C CA . ALA A 1 92 ? 9.525 5.361 10.779 1.00 98.00 92 ALA A CA 1
ATOM 713 C C . ALA A 1 92 ? 9.732 4.051 9.988 1.00 98.00 92 ALA A C 1
ATOM 715 O O . ALA A 1 92 ? 10.379 4.048 8.943 1.00 98.00 92 ALA A O 1
ATOM 716 N N . GLN A 1 93 ? 9.129 2.951 10.447 1.00 97.19 93 GLN A N 1
ATOM 717 C CA . GLN A 1 93 ? 9.204 1.639 9.800 1.00 97.19 93 GLN A CA 1
ATOM 718 C C . GLN A 1 93 ? 8.467 1.628 8.455 1.00 97.19 93 GLN A C 1
ATOM 720 O O . GLN A 1 93 ? 8.996 1.128 7.463 1.00 97.19 93 GLN A O 1
ATOM 725 N N . ALA A 1 94 ? 7.275 2.232 8.389 1.00 98.25 94 ALA A N 1
ATOM 726 C CA . ALA A 1 94 ? 6.584 2.448 7.121 1.00 98.25 94 ALA A CA 1
ATOM 727 C C . ALA A 1 94 ? 7.381 3.394 6.213 1.00 98.25 94 ALA A C 1
ATOM 729 O O . ALA A 1 94 ? 7.516 3.137 5.018 1.00 98.25 94 ALA A O 1
ATOM 730 N N . LYS A 1 95 ? 7.945 4.468 6.780 1.00 98.50 95 LYS A N 1
ATOM 731 C CA . LYS A 1 95 ? 8.682 5.484 6.027 1.00 98.50 95 LYS A CA 1
ATOM 732 C C . LYS A 1 95 ? 9.930 4.922 5.358 1.00 98.50 95 LYS A C 1
ATOM 734 O O . LYS A 1 95 ? 10.145 5.214 4.192 1.00 98.50 95 LYS A O 1
ATOM 739 N N . VAL A 1 96 ? 10.696 4.067 6.038 1.00 98.06 96 VAL A N 1
ATOM 740 C CA . VAL A 1 96 ? 11.846 3.367 5.440 1.00 98.06 96 VAL A CA 1
ATOM 741 C C . VAL A 1 96 ? 11.426 2.567 4.204 1.00 98.06 96 VAL A C 1
ATOM 743 O O . VAL A 1 96 ? 12.066 2.677 3.158 1.00 98.06 96 VAL A O 1
ATOM 746 N N . PHE A 1 97 ? 10.321 1.821 4.282 1.00 98.50 97 PHE A N 1
ATOM 747 C CA . PHE A 1 97 ? 9.803 1.062 3.143 1.00 98.50 97 PHE A CA 1
ATOM 748 C C . PHE A 1 97 ? 9.368 1.982 1.987 1.00 98.50 97 PHE A C 1
ATOM 750 O O . PHE A 1 97 ? 9.715 1.742 0.827 1.00 98.50 97 PHE A O 1
ATOM 757 N N . ILE A 1 98 ? 8.638 3.058 2.305 1.00 98.56 98 ILE A N 1
ATOM 758 C CA . ILE A 1 98 ? 8.171 4.061 1.335 1.00 98.56 98 ILE A CA 1
ATOM 759 C C . ILE A 1 98 ? 9.355 4.755 0.654 1.00 98.56 98 ILE A C 1
ATOM 761 O O . ILE A 1 98 ? 9.395 4.835 -0.570 1.00 98.56 98 ILE A O 1
ATOM 765 N N . ASP A 1 99 ? 10.360 5.190 1.409 1.00 98.31 99 ASP A N 1
ATOM 766 C CA . ASP A 1 99 ? 11.526 5.898 0.869 1.00 98.31 99 ASP A CA 1
ATOM 767 C C . ASP A 1 99 ? 12.366 5.002 -0.025 1.00 98.31 99 ASP A C 1
ATOM 769 O O . ASP A 1 99 ? 12.885 5.424 -1.059 1.00 98.31 99 ASP A O 1
ATOM 773 N N . ARG A 1 100 ? 12.452 3.715 0.312 1.00 97.81 100 ARG A N 1
ATOM 774 C CA . ARG A 1 100 ? 13.089 2.728 -0.556 1.00 97.81 100 ARG A CA 1
ATOM 775 C C . ARG A 1 100 ? 12.312 2.504 -1.854 1.00 97.81 100 ARG A C 1
ATOM 777 O O . ARG A 1 100 ? 12.923 2.082 -2.839 1.00 97.81 100 ARG A O 1
ATOM 784 N N . CYS A 1 101 ? 11.028 2.855 -1.927 1.00 97.81 101 CYS A N 1
ATOM 785 C CA . CYS A 1 101 ? 10.261 2.868 -3.176 1.00 97.81 101 CYS A CA 1
ATOM 786 C C . CYS A 1 101 ? 10.627 4.029 -4.121 1.00 97.81 101 CYS A C 1
ATOM 788 O O . CYS A 1 101 ? 10.129 4.048 -5.249 1.00 97.81 101 CYS A O 1
ATOM 790 N N . GLN A 1 102 ? 11.597 4.887 -3.764 1.00 97.12 102 GLN A N 1
ATOM 791 C CA . GLN A 1 102 ? 12.284 5.789 -4.704 1.00 97.12 102 GLN A CA 1
ATOM 792 C C . GLN A 1 102 ? 12.785 5.050 -5.957 1.00 97.12 102 GLN A C 1
ATOM 794 O O . GLN A 1 102 ? 12.839 5.623 -7.043 1.00 97.12 102 GLN A O 1
ATOM 799 N N . MET A 1 103 ? 13.083 3.750 -5.844 1.00 97.12 103 MET A N 1
ATOM 800 C CA . MET A 1 103 ? 13.402 2.906 -6.996 1.00 97.12 103 MET A CA 1
ATOM 801 C C . MET A 1 103 ? 12.287 2.896 -8.055 1.00 97.12 103 MET A C 1
ATOM 803 O O . MET A 1 103 ? 12.572 3.043 -9.244 1.00 97.12 103 MET A O 1
ATOM 807 N N . PHE A 1 104 ? 11.020 2.772 -7.649 1.00 97.81 104 PHE A N 1
ATOM 808 C CA . PHE A 1 104 ? 9.881 2.823 -8.569 1.00 97.81 104 PHE A CA 1
ATOM 809 C C . PHE A 1 104 ? 9.682 4.220 -9.147 1.00 97.81 104 PHE A C 1
ATOM 811 O O . PHE A 1 104 ? 9.478 4.354 -10.355 1.00 97.81 104 PHE A O 1
ATOM 818 N N . TRP A 1 105 ? 9.844 5.250 -8.314 1.00 97.88 105 TRP A N 1
ATOM 819 C CA . TRP A 1 105 ? 9.790 6.640 -8.754 1.00 97.88 105 TRP A CA 1
ATOM 820 C C . TRP A 1 105 ? 10.830 6.933 -9.846 1.00 97.88 105 TRP A C 1
ATOM 822 O O . TRP A 1 105 ? 10.483 7.443 -10.910 1.00 97.88 105 TRP A O 1
ATOM 832 N N . GLY A 1 106 ? 12.090 6.532 -9.638 1.00 97.50 106 GLY A N 1
ATOM 833 C CA . GLY A 1 106 ? 13.166 6.698 -10.617 1.00 97.50 106 GLY A CA 1
ATOM 834 C C . GLY A 1 106 ? 12.860 5.979 -11.933 1.00 97.50 106 GLY A C 1
ATOM 835 O O . GLY A 1 106 ? 13.009 6.555 -13.012 1.00 97.50 106 GLY A O 1
ATOM 836 N N . ARG A 1 107 ? 12.324 4.754 -11.864 1.00 97.00 107 ARG A N 1
ATOM 837 C CA . ARG A 1 107 ? 11.868 4.023 -13.057 1.00 97.00 107 ARG A CA 1
ATOM 838 C C . ARG A 1 107 ? 10.758 4.769 -13.801 1.00 97.00 107 ARG A C 1
ATOM 840 O O . ARG A 1 107 ? 10.837 4.883 -15.022 1.00 97.00 107 ARG A O 1
ATOM 847 N N . LYS A 1 108 ? 9.762 5.295 -13.086 1.00 96.94 108 LYS A N 1
ATOM 848 C CA . LYS A 1 108 ? 8.603 5.990 -13.664 1.00 96.94 108 LYS A CA 1
ATOM 849 C C . LYS A 1 108 ? 8.977 7.342 -14.270 1.00 96.94 108 LYS A C 1
ATOM 851 O O . LYS A 1 108 ? 8.648 7.605 -15.421 1.00 96.94 108 LYS A O 1
ATOM 856 N N . TYR A 1 109 ? 9.667 8.195 -13.520 1.00 97.25 109 TYR A N 1
ATOM 857 C CA . TYR A 1 109 ? 9.847 9.603 -13.882 1.00 97.25 109 TYR A CA 1
ATOM 858 C C . TYR A 1 109 ? 11.175 9.906 -14.571 1.00 97.25 109 TYR A C 1
ATOM 860 O O . TYR A 1 109 ? 11.214 10.750 -15.467 1.00 97.25 109 TYR A O 1
ATOM 868 N N . LYS A 1 110 ? 12.259 9.216 -14.201 1.00 97.69 110 LYS A N 1
ATOM 869 C CA . LYS A 1 110 ? 13.588 9.445 -14.794 1.00 97.69 110 LYS A CA 1
ATOM 870 C C . LYS A 1 110 ? 13.801 8.574 -16.022 1.00 97.69 110 LYS A C 1
ATOM 872 O O . LYS A 1 110 ? 14.162 9.085 -17.076 1.00 97.69 110 LYS 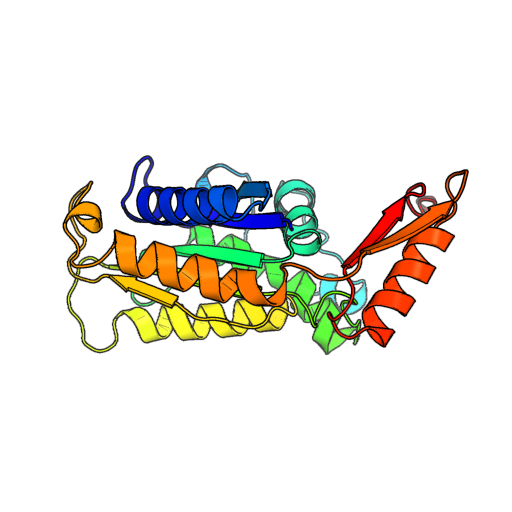A O 1
ATOM 877 N N . LEU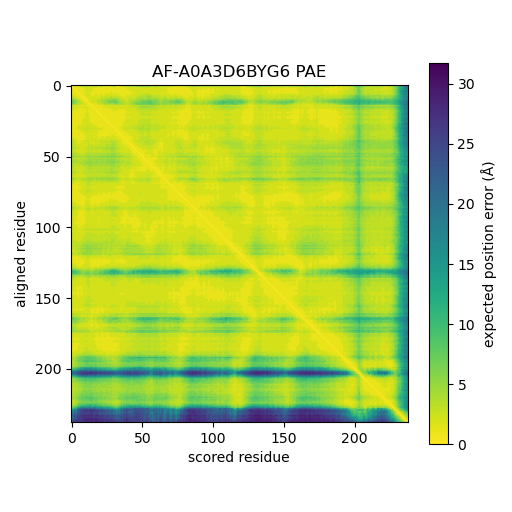 A 1 111 ? 13.489 7.283 -15.908 1.00 97.19 111 LEU A N 1
ATOM 878 C CA . LEU A 1 111 ? 13.632 6.323 -17.008 1.00 97.19 111 LEU A CA 1
ATOM 879 C C . LEU A 1 111 ? 12.387 6.211 -17.895 1.00 97.19 111 LEU A C 1
ATOM 881 O O . LEU A 1 111 ? 12.439 5.545 -18.927 1.00 97.19 111 LEU A O 1
ATOM 885 N N . ARG A 1 112 ? 11.272 6.855 -17.516 1.00 96.88 112 ARG A N 1
ATOM 886 C CA . ARG A 1 112 ? 10.002 6.849 -18.268 1.00 96.88 112 ARG A CA 1
ATOM 887 C C . ARG A 1 112 ? 9.466 5.440 -18.548 1.00 96.88 112 ARG A C 1
ATOM 889 O O . ARG A 1 112 ? 8.751 5.219 -19.527 1.00 96.88 112 ARG A O 1
ATOM 896 N N . LEU A 1 113 ? 9.797 4.484 -17.679 1.00 94.75 113 LEU A N 1
ATOM 897 C CA . LEU A 1 113 ? 9.289 3.122 -17.757 1.00 94.75 113 LEU A CA 1
ATOM 898 C C . LEU A 1 113 ? 7.832 3.111 -17.305 1.00 94.75 113 LEU A C 1
ATOM 900 O O . LEU A 1 113 ? 7.493 3.604 -16.230 1.00 94.75 113 LEU A O 1
ATOM 904 N N . LYS A 1 114 ? 6.974 2.513 -18.127 1.00 92.50 114 LYS A N 1
ATOM 905 C CA . LYS A 1 114 ? 5.558 2.341 -17.813 1.00 92.50 114 LYS A CA 1
ATOM 906 C C . LYS A 1 114 ? 5.345 0.965 -17.208 1.00 92.50 114 LYS A C 1
ATOM 908 O O . LYS A 1 114 ? 5.691 -0.039 -17.827 1.00 92.50 114 LYS A O 1
ATOM 913 N N . ASP A 1 115 ? 4.763 0.926 -16.016 1.00 92.62 115 ASP A N 1
ATOM 914 C CA . ASP A 1 115 ? 4.288 -0.328 -15.446 1.00 92.62 115 ASP A CA 1
ATOM 915 C C . ASP A 1 115 ? 3.074 -0.817 -16.268 1.00 92.62 115 ASP A C 1
ATOM 917 O O . ASP A 1 115 ? 2.114 -0.048 -16.436 1.00 92.62 115 ASP A O 1
ATOM 921 N N . PRO A 1 116 ? 3.109 -2.037 -16.840 1.00 91.50 116 PRO A N 1
ATOM 922 C CA . PRO A 1 116 ? 1.991 -2.573 -17.616 1.00 91.50 116 PRO A CA 1
ATOM 923 C C . PRO A 1 116 ? 0.736 -2.804 -16.760 1.00 91.50 116 PRO A C 1
ATOM 925 O O . PRO A 1 116 ? -0.372 -2.745 -17.287 1.00 91.50 116 PRO A O 1
ATOM 928 N N . ASP A 1 117 ? 0.888 -3.008 -15.450 1.00 91.75 117 ASP A N 1
ATOM 929 C CA . ASP A 1 117 ? -0.208 -3.246 -14.508 1.00 91.75 117 ASP A CA 1
ATOM 930 C C . ASP A 1 117 ? -0.783 -1.948 -13.909 1.00 91.75 117 ASP A C 1
ATOM 932 O O . ASP A 1 117 ? -1.748 -1.990 -13.149 1.00 91.75 117 ASP A O 1
ATOM 936 N N . ARG A 1 118 ? -0.263 -0.765 -14.270 1.00 93.88 118 ARG A N 1
ATOM 937 C CA . ARG A 1 118 ? -0.684 0.520 -13.669 1.00 93.88 118 ARG A CA 1
ATOM 938 C C . ARG A 1 118 ? -2.184 0.824 -13.740 1.00 93.88 118 ARG A C 1
ATOM 940 O O . ARG A 1 118 ? -2.680 1.563 -12.909 1.00 93.88 118 ARG A O 1
ATOM 947 N N . HIS A 1 119 ? -2.902 0.275 -14.724 1.00 92.88 119 HIS A N 1
ATOM 948 C CA . HIS A 1 119 ? -4.343 0.522 -14.912 1.00 92.88 119 HIS A CA 1
ATOM 949 C C . HIS A 1 119 ? -5.238 -0.342 -14.020 1.00 92.88 119 HIS A C 1
ATOM 951 O O . HIS A 1 119 ? -6.444 -0.127 -13.975 1.00 92.88 119 HIS A O 1
ATOM 957 N N . GLN A 1 120 ? -4.677 -1.365 -13.375 1.00 92.44 120 GLN A N 1
ATOM 958 C CA . GLN A 1 120 ? -5.415 -2.246 -12.467 1.00 92.44 120 GLN A CA 1
ATOM 959 C C . GLN A 1 120 ? -4.942 -2.128 -11.020 1.00 92.44 120 GLN A C 1
ATOM 961 O O . GLN A 1 120 ? -5.604 -2.639 -10.129 1.00 92.44 120 GLN A O 1
ATOM 966 N N . ARG A 1 121 ? -3.805 -1.480 -10.764 1.00 96.19 121 ARG A N 1
ATOM 967 C CA . ARG A 1 121 ? -3.228 -1.391 -9.424 1.00 96.19 121 ARG A CA 1
ATOM 968 C C . ARG A 1 121 ? -4.052 -0.493 -8.513 1.00 96.19 121 ARG A C 1
ATOM 970 O O . ARG A 1 121 ? -4.293 0.665 -8.844 1.00 96.19 121 ARG A O 1
ATOM 977 N N . ARG A 1 122 ? -4.410 -0.998 -7.333 1.00 98.06 122 ARG A N 1
ATOM 978 C CA . ARG A 1 122 ? -5.202 -0.264 -6.332 1.00 98.06 122 ARG A CA 1
ATOM 979 C C . ARG A 1 122 ? -4.437 -0.078 -5.022 1.00 98.06 122 ARG A C 1
ATOM 981 O O . ARG A 1 122 ? -3.745 -0.978 -4.560 1.00 98.06 122 ARG A O 1
ATOM 988 N N . GLY A 1 123 ? -4.545 1.095 -4.417 1.00 98.50 123 GLY A N 1
ATOM 989 C CA . GLY A 1 123 ? -3.900 1.451 -3.156 1.00 98.50 123 GLY A CA 1
ATOM 990 C C . GLY A 1 123 ? -4.932 1.839 -2.109 1.00 98.50 123 GLY A C 1
ATOM 991 O O . GLY A 1 123 ? -5.899 2.521 -2.441 1.00 98.50 123 GLY A O 1
ATOM 992 N N . PHE A 1 124 ? -4.736 1.433 -0.857 1.00 98.88 124 PHE A N 1
ATOM 993 C CA . PHE A 1 124 ? -5.653 1.764 0.233 1.00 98.88 124 PHE A CA 1
ATOM 994 C C . PHE A 1 124 ? -4.913 2.015 1.549 1.00 98.88 124 PHE A C 1
ATOM 996 O O . PHE A 1 124 ? -4.040 1.240 1.940 1.00 98.88 124 PHE A O 1
ATOM 1003 N N . LEU A 1 125 ? -5.272 3.089 2.249 1.00 98.88 125 LEU A N 1
ATOM 1004 C CA . LEU A 1 125 ? -4.655 3.465 3.521 1.00 98.88 125 LEU A CA 1
ATOM 1005 C C . LEU A 1 125 ? -5.503 3.003 4.710 1.00 98.88 125 LEU A C 1
ATOM 1007 O O . LEU A 1 125 ? -6.692 3.283 4.785 1.00 98.88 125 LEU A O 1
ATOM 1011 N N . LEU A 1 126 ? -4.865 2.385 5.695 1.00 98.81 126 LEU A N 1
ATOM 1012 C CA . LEU A 1 126 ? -5.429 2.113 7.012 1.00 98.81 126 LEU A CA 1
ATOM 1013 C C . LEU A 1 126 ? -4.599 2.876 8.047 1.00 98.81 126 LEU A C 1
ATOM 1015 O O . LEU A 1 126 ? -3.392 2.655 8.167 1.00 98.81 126 LEU A O 1
ATOM 1019 N N . SER A 1 127 ? -5.207 3.786 8.804 1.00 98.31 127 SER A N 1
ATOM 1020 C CA . SER A 1 127 ? -4.467 4.554 9.806 1.00 98.31 127 SER A CA 1
ATOM 1021 C C . SER A 1 127 ? -5.215 4.714 11.116 1.00 98.31 127 SER A C 1
ATOM 1023 O O . SER A 1 127 ? -6.434 4.843 11.157 1.00 98.31 127 SER A O 1
ATOM 1025 N N . VAL A 1 128 ? -4.461 4.704 12.212 1.00 97.50 128 VAL A N 1
ATOM 1026 C CA . VAL A 1 128 ? -4.995 4.936 13.556 1.00 97.50 128 VAL A CA 1
ATOM 1027 C C . VAL A 1 128 ? -4.157 5.979 14.275 1.00 97.50 128 VAL A C 1
ATOM 1029 O O . VAL A 1 128 ? -2.949 6.096 14.040 1.00 97.50 128 VAL A O 1
ATOM 1032 N N . ALA A 1 129 ? -4.782 6.723 15.175 1.00 96.88 129 ALA A N 1
ATOM 1033 C CA . ALA A 1 129 ? -4.108 7.748 15.951 1.00 96.88 129 ALA A CA 1
ATOM 1034 C C . ALA A 1 129 ? -4.709 7.883 17.353 1.00 96.88 129 ALA A C 1
ATOM 1036 O O . ALA A 1 129 ? -5.914 7.727 17.537 1.00 96.88 129 ALA A O 1
ATOM 1037 N N . ALA A 1 130 ? -3.865 8.215 18.331 1.00 93.56 130 ALA A N 1
ATOM 1038 C CA . ALA A 1 130 ? -4.291 8.358 19.723 1.00 93.56 130 ALA A CA 1
ATOM 1039 C C . ALA A 1 130 ? -5.068 9.661 19.973 1.00 93.56 130 ALA A C 1
ATOM 1041 O O . ALA A 1 130 ? -6.077 9.667 20.665 1.00 93.56 130 ALA A O 1
ATOM 1042 N N . SER A 1 131 ? -4.626 10.779 19.394 1.00 92.31 131 SER A N 1
ATOM 1043 C CA . SER A 1 131 ? -5.262 12.083 19.621 1.00 92.31 131 SER A CA 1
ATOM 1044 C C . SER A 1 131 ? -6.505 12.287 18.747 1.00 92.31 131 SER A C 1
ATOM 1046 O O . SER A 1 131 ? -6.816 11.462 17.895 1.00 92.31 131 SER A O 1
ATOM 1048 N N . ALA A 1 132 ? -7.221 13.399 18.943 1.00 90.06 132 ALA A N 1
ATOM 1049 C CA . ALA A 1 132 ? -8.418 13.779 18.178 1.00 90.06 132 ALA A CA 1
ATOM 1050 C C . ALA A 1 132 ? -8.224 15.093 17.390 1.00 90.06 132 ALA A C 1
ATOM 1052 O O . ALA A 1 132 ? -9.143 15.901 17.255 1.00 90.06 132 ALA A O 1
ATOM 1053 N N . GLY A 1 133 ? -7.000 15.356 16.918 1.00 89.50 133 GLY A N 1
ATOM 1054 C CA . GLY A 1 133 ? -6.686 16.573 16.164 1.00 89.50 133 GLY A CA 1
ATOM 1055 C C . GLY A 1 133 ? -7.450 16.665 14.837 1.00 89.50 133 GLY A C 1
ATOM 1056 O O . GLY A 1 133 ? -7.606 15.671 14.135 1.00 89.50 133 GLY A O 1
ATOM 1057 N N . LYS A 1 134 ? -7.875 17.874 14.444 1.00 89.25 134 LYS A N 1
ATOM 1058 C CA . LYS A 1 134 ? -8.662 18.098 13.210 1.00 89.25 134 LYS A CA 1
ATOM 1059 C C . LYS A 1 134 ? -7.948 17.670 11.920 1.00 89.25 134 LYS A C 1
ATOM 1061 O O . LYS A 1 134 ? -8.606 17.302 10.961 1.00 89.25 134 LYS A O 1
ATOM 1066 N N . ARG A 1 135 ? -6.614 17.735 11.907 1.00 94.00 135 ARG A N 1
A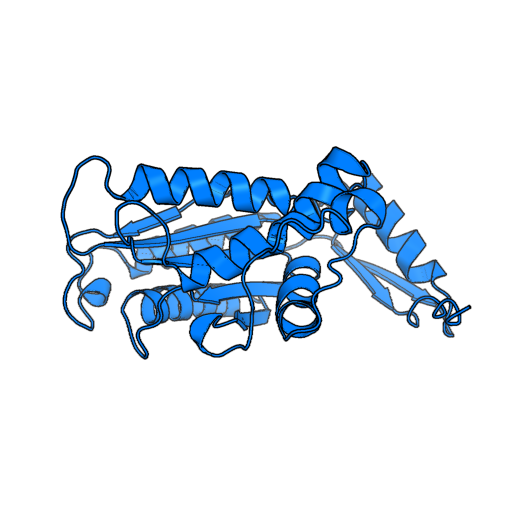TOM 1067 C CA . ARG A 1 135 ? -5.758 17.499 10.726 1.00 94.00 135 ARG A CA 1
ATOM 1068 C C . ARG A 1 135 ? -4.872 16.261 10.866 1.00 94.00 135 ARG A C 1
ATOM 1070 O O . ARG A 1 135 ? -3.843 16.138 10.211 1.00 94.00 135 ARG A O 1
ATOM 1077 N N . LEU A 1 136 ? -5.236 15.371 11.785 1.00 94.31 136 LEU A N 1
ATOM 1078 C CA . LEU A 1 136 ? -4.365 14.315 12.299 1.00 94.31 136 LEU A CA 1
ATOM 1079 C C . LEU A 1 136 ? -3.840 13.358 11.222 1.00 94.31 136 LEU A C 1
ATOM 1081 O O . LEU A 1 136 ? -2.713 12.885 11.323 1.00 94.31 136 LEU A O 1
ATOM 1085 N N . PHE A 1 137 ? -4.642 13.113 10.186 1.00 97.50 137 PHE A N 1
ATOM 1086 C CA . PHE A 1 137 ? -4.310 12.191 9.102 1.00 97.50 137 PHE A CA 1
ATOM 1087 C C . PHE A 1 137 ? -3.812 12.881 7.829 1.00 97.50 137 PHE A C 1
ATOM 1089 O O . PHE A 1 137 ? -3.401 12.183 6.910 1.00 97.50 137 PHE A O 1
ATOM 1096 N N . GLU A 1 138 ? -3.799 14.219 7.753 1.00 97.25 138 GLU A N 1
ATOM 1097 C CA . GLU A 1 138 ? -3.443 14.934 6.515 1.00 97.25 138 GLU A CA 1
ATOM 1098 C C . GLU A 1 138 ? -2.021 14.604 6.044 1.00 97.25 138 GLU A C 1
ATOM 1100 O O . GLU A 1 138 ? -1.808 14.297 4.873 1.00 97.25 138 GLU A O 1
ATOM 1105 N N . GLY A 1 139 ? -1.041 14.604 6.953 1.00 97.75 139 GLY A N 1
ATOM 1106 C CA . GLY A 1 139 ? 0.345 14.289 6.593 1.00 97.75 139 GLY A CA 1
ATOM 1107 C C . GLY A 1 139 ? 0.536 12.830 6.163 1.00 97.75 139 GLY A C 1
ATOM 1108 O O . GLY A 1 139 ? 1.287 12.549 5.223 1.00 97.75 139 GLY A O 1
ATOM 1109 N N . VAL A 1 140 ? -0.194 11.901 6.790 1.00 97.94 140 VAL A N 1
ATOM 1110 C CA . VAL A 1 140 ? -0.219 10.485 6.396 1.00 97.94 140 VAL A CA 1
ATOM 1111 C C . VAL A 1 140 ? -0.864 10.310 5.023 1.00 97.94 140 VAL A C 1
ATOM 1113 O O . VAL A 1 140 ? -0.296 9.614 4.181 1.00 97.94 140 VAL A O 1
ATOM 1116 N N . ASP A 1 141 ? -2.004 10.954 4.769 1.00 98.19 141 ASP A N 1
ATOM 1117 C CA . ASP A 1 141 ? -2.722 10.882 3.493 1.00 98.19 141 ASP A CA 1
ATOM 1118 C C . ASP A 1 141 ? -1.861 11.422 2.343 1.00 98.19 141 ASP A C 1
ATOM 1120 O O . ASP A 1 141 ? -1.664 10.729 1.345 1.00 98.19 141 ASP A O 1
ATOM 1124 N N . LEU A 1 142 ? -1.242 12.596 2.515 1.00 98.31 142 LEU A N 1
ATOM 1125 C CA . LEU A 1 142 ? -0.348 13.188 1.513 1.00 98.31 142 LEU A CA 1
ATOM 1126 C C . LEU A 1 142 ? 0.856 12.290 1.204 1.00 98.31 142 LEU A C 1
ATOM 1128 O O . LEU A 1 142 ? 1.163 12.039 0.036 1.00 98.31 142 LEU A O 1
ATOM 1132 N N . THR A 1 143 ? 1.507 11.763 2.245 1.00 98.44 143 THR A N 1
ATOM 1133 C CA . THR A 1 143 ? 2.634 10.829 2.087 1.00 98.44 143 THR A CA 1
ATOM 1134 C C . THR A 1 143 ? 2.196 9.576 1.328 1.00 98.44 143 THR A C 1
ATOM 1136 O O . THR A 1 143 ? 2.891 9.109 0.426 1.00 98.44 143 THR A O 1
ATOM 1139 N N . THR A 1 144 ? 1.019 9.047 1.662 1.00 98.50 144 THR A N 1
ATOM 1140 C CA . THR A 1 144 ? 0.485 7.813 1.084 1.00 98.50 144 THR A CA 1
ATOM 1141 C C . THR A 1 144 ? 0.081 7.984 -0.379 1.00 98.50 144 THR A C 1
ATOM 1143 O O . THR A 1 144 ? 0.401 7.131 -1.206 1.00 98.50 144 THR A O 1
ATOM 1146 N N . ARG A 1 145 ? -0.546 9.109 -0.743 1.00 98.56 145 ARG A N 1
ATOM 1147 C CA . ARG A 1 145 ? -0.861 9.437 -2.143 1.00 98.56 145 ARG A CA 1
ATOM 1148 C C . ARG A 1 145 ? 0.392 9.477 -3.008 1.00 98.56 145 ARG A C 1
ATOM 1150 O O . ARG A 1 145 ? 0.402 8.896 -4.090 1.00 98.56 145 ARG A O 1
ATOM 1157 N N . TYR A 1 146 ? 1.453 10.122 -2.523 1.00 98.31 146 TYR A N 1
ATOM 1158 C CA . TYR A 1 146 ? 2.707 10.203 -3.269 1.00 98.31 146 TYR A CA 1
ATOM 1159 C C . TYR A 1 146 ? 3.426 8.851 -3.358 1.00 98.31 146 TYR A C 1
ATOM 1161 O O . TYR A 1 146 ? 3.962 8.496 -4.407 1.00 98.31 146 TYR A O 1
ATOM 1169 N N . PHE A 1 147 ? 3.378 8.054 -2.287 1.00 98.69 147 PHE A N 1
ATOM 1170 C CA . PHE A 1 147 ? 3.847 6.671 -2.307 1.00 98.69 147 PHE A CA 1
ATOM 1171 C C . PHE A 1 147 ? 3.144 5.849 -3.400 1.00 98.69 147 PHE A C 1
ATOM 1173 O O . PHE A 1 147 ? 3.820 5.217 -4.214 1.00 98.69 147 PHE A O 1
ATOM 1180 N N . TYR A 1 148 ? 1.810 5.888 -3.462 1.00 98.69 148 TYR A N 1
ATOM 1181 C CA . TYR A 1 148 ? 1.046 5.149 -4.468 1.00 98.69 148 TYR A CA 1
ATOM 1182 C C . TYR A 1 148 ? 1.306 5.635 -5.894 1.00 98.69 148 TYR A C 1
ATOM 1184 O O . TYR A 1 148 ? 1.480 4.811 -6.796 1.00 98.69 148 TYR A O 1
ATOM 1192 N N . ASP A 1 149 ? 1.449 6.945 -6.093 1.00 98.25 149 ASP A N 1
ATOM 1193 C CA . ASP A 1 149 ? 1.865 7.498 -7.379 1.00 98.25 149 ASP A CA 1
ATOM 1194 C C . ASP A 1 149 ? 3.229 6.937 -7.830 1.00 98.25 149 ASP A C 1
ATOM 1196 O O . ASP A 1 149 ? 3.364 6.467 -8.969 1.00 98.25 149 ASP A O 1
ATOM 1200 N N . ALA A 1 150 ? 4.223 6.923 -6.936 1.00 97.88 150 ALA A N 1
ATOM 1201 C CA . ALA A 1 150 ? 5.563 6.416 -7.225 1.00 97.88 150 ALA A CA 1
ATOM 1202 C C . ALA A 1 150 ? 5.548 4.945 -7.670 1.00 97.88 150 ALA A C 1
ATOM 1204 O O . ALA A 1 150 ? 6.281 4.574 -8.589 1.00 97.88 150 ALA A O 1
ATOM 1205 N N . ILE A 1 151 ? 4.679 4.121 -7.075 1.00 97.88 151 ILE A N 1
ATOM 1206 C CA . ILE A 1 151 ? 4.520 2.699 -7.418 1.00 97.88 151 ILE A CA 1
ATOM 1207 C C . ILE A 1 151 ? 3.434 2.436 -8.478 1.00 97.88 151 ILE A C 1
ATOM 1209 O O . ILE A 1 151 ? 2.983 1.300 -8.627 1.00 97.88 151 ILE A O 1
ATOM 1213 N N . SER A 1 152 ? 3.021 3.464 -9.232 1.00 97.69 152 SER A N 1
ATOM 1214 C CA . SER A 1 152 ? 2.026 3.368 -10.318 1.00 97.69 152 SER A CA 1
ATOM 1215 C C . SER A 1 152 ? 0.718 2.695 -9.887 1.00 97.69 152 SER A C 1
ATOM 1217 O O . SER A 1 152 ? 0.244 1.767 -10.539 1.00 97.69 152 SER A O 1
ATOM 1219 N N . THR A 1 153 ? 0.185 3.119 -8.744 1.00 98.06 153 THR A N 1
ATOM 1220 C CA . THR A 1 153 ? -0.990 2.536 -8.093 1.00 98.06 153 THR A CA 1
ATOM 1221 C C . THR A 1 153 ? -2.033 3.620 -7.825 1.00 98.06 153 THR A C 1
ATOM 1223 O O . THR A 1 153 ? -1.693 4.683 -7.310 1.00 98.06 153 THR A O 1
ATOM 1226 N N . ASP A 1 154 ? -3.300 3.356 -8.146 1.00 97.50 154 ASP A N 1
ATOM 1227 C CA . ASP A 1 154 ? -4.387 4.314 -7.935 1.00 97.50 154 ASP A CA 1
ATOM 1228 C C . ASP A 1 154 ? -4.835 4.318 -6.471 1.00 97.50 154 ASP A C 1
ATOM 1230 O O . ASP A 1 154 ? -5.264 3.292 -5.934 1.00 97.50 154 ASP A O 1
ATOM 1234 N N . TYR A 1 155 ? -4.789 5.481 -5.821 1.00 98.19 155 TYR A N 1
ATOM 1235 C CA . TYR A 1 155 ? -5.264 5.623 -4.447 1.00 98.19 155 TYR A CA 1
ATOM 1236 C C . TYR A 1 155 ? -6.794 5.566 -4.390 1.00 98.19 155 TYR A C 1
ATOM 1238 O O . TYR A 1 155 ? -7.480 6.488 -4.827 1.00 98.19 155 TYR A O 1
ATOM 1246 N N . SER A 1 156 ? -7.314 4.459 -3.864 1.00 97.69 156 SER A N 1
ATOM 1247 C CA . SER A 1 156 ? -8.738 4.112 -3.889 1.00 97.69 156 SER A CA 1
ATOM 1248 C C . SER A 1 156 ? -9.497 4.564 -2.641 1.00 97.69 156 SER A C 1
ATOM 1250 O O . SER A 1 156 ? -10.720 4.614 -2.676 1.00 97.69 156 SER A O 1
ATOM 1252 N N . GLY A 1 157 ? -8.804 4.913 -1.554 1.00 98.12 157 GLY A N 1
ATOM 1253 C CA . GLY A 1 157 ? -9.438 5.420 -0.340 1.00 98.12 157 GLY A CA 1
ATOM 1254 C C . GLY A 1 157 ? -8.630 5.159 0.925 1.00 98.12 157 GLY A C 1
ATOM 1255 O O . GLY A 1 157 ? -7.486 4.689 0.878 1.00 98.12 157 GLY A O 1
ATOM 1256 N N . SER A 1 158 ? -9.247 5.478 2.060 1.00 98.50 158 SER A N 1
ATOM 1257 C CA . SER A 1 158 ? -8.671 5.258 3.378 1.00 98.50 158 SER A CA 1
ATOM 1258 C C . SER A 1 158 ? -9.719 4.950 4.440 1.00 98.50 158 SER A C 1
ATOM 1260 O O . SER A 1 158 ? -10.858 5.400 4.351 1.00 98.50 158 SER A O 1
ATOM 1262 N N . LEU A 1 159 ? -9.295 4.225 5.476 1.00 98.56 159 LEU A N 1
ATOM 1263 C CA . LEU A 1 159 ? -9.978 4.151 6.763 1.00 98.56 159 LEU A CA 1
ATOM 1264 C C . LEU A 1 159 ? -9.063 4.730 7.837 1.00 98.56 159 LEU A C 1
ATOM 1266 O O . LEU A 1 159 ? -7.925 4.281 8.013 1.00 98.56 159 LEU A O 1
ATOM 1270 N N . THR A 1 160 ? -9.555 5.743 8.545 1.00 97.75 160 THR A N 1
ATOM 1271 C CA . THR A 1 160 ? -8.778 6.472 9.549 1.00 97.75 160 THR A CA 1
ATOM 1272 C C . THR A 1 160 ? -9.554 6.603 10.851 1.00 97.75 160 THR A C 1
ATOM 1274 O O . THR A 1 160 ? -10.635 7.187 10.858 1.00 97.75 160 THR A O 1
ATOM 1277 N N . TYR A 1 161 ? -8.979 6.123 11.953 1.00 97.44 161 TYR A N 1
ATOM 1278 C CA . TYR A 1 161 ? -9.629 6.106 13.267 1.00 97.44 161 TYR A CA 1
ATOM 1279 C C . TYR A 1 161 ? -8.808 6.879 14.300 1.00 97.44 161 TYR A C 1
ATOM 1281 O O . TYR A 1 161 ? -7.627 6.597 14.515 1.00 97.44 161 TYR A O 1
ATOM 1289 N N . ASN A 1 162 ? -9.420 7.876 14.936 1.00 95.75 162 ASN A N 1
ATOM 1290 C CA . ASN A 1 162 ? -8.805 8.658 16.011 1.00 95.75 162 ASN A CA 1
ATOM 1291 C C . ASN A 1 162 ? -9.237 8.129 17.391 1.00 95.75 162 ASN A C 1
ATOM 1293 O O . ASN A 1 162 ? -10.119 7.275 17.467 1.00 95.75 162 ASN A O 1
ATOM 1297 N N . LYS A 1 163 ? -8.622 8.619 18.477 1.00 95.38 163 LYS A N 1
ATOM 1298 C CA . LYS A 1 163 ? -8.879 8.127 19.849 1.00 95.38 163 LYS A CA 1
ATOM 1299 C C . LYS A 1 163 ? -8.624 6.619 20.014 1.00 95.38 163 LYS A C 1
ATOM 1301 O O . LYS A 1 163 ? -9.380 5.923 20.678 1.00 95.38 163 LYS A O 1
ATOM 1306 N N . VAL A 1 164 ? -7.562 6.122 19.381 1.00 95.75 164 VAL A N 1
ATOM 1307 C CA . VAL A 1 164 ? -7.090 4.733 19.473 1.00 95.75 164 VAL A CA 1
ATOM 1308 C C . VAL A 1 164 ? -5.736 4.746 20.186 1.00 95.75 164 VAL A C 1
ATOM 1310 O O . VAL A 1 164 ? -4.696 4.935 19.548 1.00 95.75 164 VAL A O 1
ATOM 1313 N N . GLU A 1 165 ? -5.735 4.608 21.512 1.00 90.25 165 GLU A N 1
ATOM 1314 C CA . GLU A 1 165 ? -4.550 4.810 22.358 1.00 90.25 165 GLU A CA 1
ATOM 1315 C C . GLU A 1 165 ? -4.050 3.495 22.970 1.00 90.25 165 GLU A C 1
ATOM 1317 O O . GLU A 1 165 ? -2.902 3.089 22.735 1.00 90.25 165 GLU A O 1
ATOM 1322 N N . GLY A 1 166 ? -4.932 2.819 23.704 1.00 91.12 166 GLY A N 1
ATOM 1323 C CA . GLY A 1 166 ? -4.738 1.520 24.322 1.00 91.12 166 GLY A CA 1
ATOM 1324 C C . GLY A 1 166 ? -4.716 0.374 23.314 1.00 91.12 166 GLY A C 1
ATOM 1325 O O . GLY A 1 166 ? -5.094 0.495 22.145 1.00 91.12 166 GLY A O 1
ATOM 1326 N N . ALA A 1 167 ? -4.192 -0.769 23.749 1.00 91.44 167 ALA A N 1
ATOM 1327 C CA . ALA A 1 167 ? -4.173 -1.969 22.925 1.00 91.44 167 ALA A CA 1
ATOM 1328 C C . ALA A 1 167 ? -5.590 -2.547 22.816 1.00 91.44 167 ALA A C 1
ATOM 1330 O O . ALA A 1 167 ? -6.165 -2.958 23.817 1.00 91.44 167 ALA A O 1
ATOM 1331 N N . GLY A 1 168 ? -6.117 -2.639 21.596 1.00 93.12 168 GLY A N 1
ATOM 1332 C CA . GLY A 1 168 ? -7.449 -3.183 21.340 1.00 93.12 168 GLY A CA 1
ATOM 1333 C C . GLY A 1 168 ? -8.520 -2.128 21.079 1.00 93.12 168 GLY A C 1
ATOM 1334 O O . GLY A 1 168 ? -9.509 -2.490 20.454 1.00 93.12 168 GLY A O 1
ATOM 1335 N N . ASP A 1 169 ? -8.286 -0.855 21.418 1.00 95.94 169 ASP A N 1
ATOM 1336 C CA . ASP A 1 169 ? -9.236 0.263 21.251 1.00 95.94 169 ASP A CA 1
ATOM 1337 C C . ASP A 1 169 ? -9.827 0.378 19.842 1.00 95.94 169 ASP A C 1
ATOM 1339 O O . ASP A 1 169 ? -10.926 0.892 19.651 1.00 95.94 169 ASP A O 1
ATOM 1343 N N . ILE A 1 170 ? -9.099 -0.089 18.823 1.00 96.94 170 ILE A N 1
ATOM 1344 C CA . ILE A 1 170 ? -9.613 -0.105 17.453 1.00 96.94 170 ILE A CA 1
ATOM 1345 C C . ILE A 1 170 ? -10.921 -0.891 17.343 1.00 96.94 170 ILE A C 1
ATOM 1347 O O . ILE A 1 170 ? -11.777 -0.499 16.568 1.00 96.94 170 ILE A O 1
ATOM 1351 N N . LYS A 1 171 ? -11.095 -1.961 18.127 1.00 96.00 171 LYS A N 1
ATOM 1352 C CA . LYS A 1 171 ? -12.277 -2.834 18.096 1.00 96.00 171 LYS A CA 1
ATOM 1353 C C . LYS A 1 171 ? -13.541 -2.133 18.582 1.00 96.00 171 LYS A C 1
ATOM 1355 O O . LYS A 1 171 ? -14.629 -2.535 18.192 1.00 96.00 171 LYS A O 1
ATOM 1360 N N . ASP A 1 172 ? -13.379 -1.094 19.393 1.00 95.50 172 ASP A N 1
ATOM 1361 C CA . ASP A 1 172 ? -14.483 -0.316 19.949 1.00 95.50 172 ASP A CA 1
ATOM 1362 C C . ASP A 1 172 ? -14.892 0.843 19.023 1.00 95.50 172 ASP A C 1
ATOM 1364 O O . ASP A 1 172 ? -15.830 1.584 19.321 1.00 95.50 172 ASP A O 1
ATOM 1368 N N . GLN A 1 173 ? -14.199 1.022 17.890 1.00 96.44 173 GLN A N 1
ATOM 1369 C CA . GLN A 1 173 ? -14.547 2.054 16.921 1.00 96.44 173 GLN A CA 1
ATOM 1370 C C . GLN A 1 173 ? -15.905 1.751 16.271 1.00 96.44 173 GLN A C 1
ATOM 1372 O O . GLN A 1 173 ? -16.151 0.627 15.818 1.00 96.44 173 GLN A O 1
ATOM 1377 N N . PRO A 1 174 ? -16.796 2.753 16.184 1.00 95.00 174 PRO A N 1
ATOM 1378 C CA . PRO A 1 174 ? -18.119 2.560 15.615 1.00 95.00 174 PRO A CA 1
ATOM 1379 C C . PRO A 1 174 ? -18.019 2.178 14.137 1.00 95.00 174 PRO A C 1
ATOM 1381 O O . PRO A 1 174 ? -17.207 2.732 13.403 1.00 95.00 174 PRO A O 1
ATOM 1384 N N . ASN A 1 175 ? -18.886 1.261 13.702 1.00 95.50 175 ASN A N 1
ATOM 1385 C CA . ASN A 1 175 ? -19.005 0.791 12.315 1.00 95.50 175 ASN A CA 1
ATOM 1386 C C . ASN A 1 175 ? -17.762 0.119 11.711 1.00 95.50 175 ASN A C 1
ATOM 1388 O O . ASN A 1 175 ? -17.794 -0.194 10.524 1.00 95.50 175 ASN A O 1
ATOM 1392 N N . LEU A 1 176 ? -16.727 -0.189 12.501 1.00 97.62 176 LEU A N 1
ATOM 1393 C CA . LEU A 1 176 ? -15.468 -0.758 12.007 1.00 97.62 176 LEU A CA 1
ATOM 1394 C C . LEU A 1 176 ? -15.665 -1.910 11.005 1.00 97.62 176 LEU A C 1
ATOM 1396 O O . LEU A 1 176 ? -15.117 -1.884 9.906 1.00 97.62 176 LEU A O 1
ATOM 1400 N N . ASP A 1 177 ? -16.463 -2.916 11.365 1.00 97.88 177 ASP A N 1
ATOM 1401 C CA . ASP A 1 177 ? -16.676 -4.085 10.504 1.00 97.88 177 ASP A CA 1
ATOM 1402 C C . ASP A 1 177 ? -17.430 -3.735 9.213 1.00 97.88 177 ASP A C 1
ATOM 1404 O O . ASP A 1 177 ? -17.187 -4.332 8.164 1.00 97.88 177 ASP A O 1
ATOM 1408 N N . ALA A 1 178 ? -18.362 -2.780 9.272 1.00 98.31 178 ALA A N 1
ATOM 1409 C CA . ALA A 1 178 ? -19.099 -2.327 8.096 1.00 98.31 178 ALA A CA 1
ATOM 1410 C C . ALA A 1 178 ? -18.191 -1.527 7.150 1.00 98.31 178 ALA A C 1
ATOM 1412 O O . ALA A 1 178 ? -18.205 -1.777 5.944 1.00 98.31 178 ALA A O 1
ATOM 1413 N N . ASP A 1 179 ? -17.361 -0.642 7.705 1.00 98.56 179 ASP A N 1
ATOM 1414 C CA . ASP A 1 179 ? -16.368 0.138 6.971 1.00 98.56 179 ASP A CA 1
ATOM 1415 C C . ASP A 1 179 ? -15.371 -0.775 6.249 1.00 98.56 179 A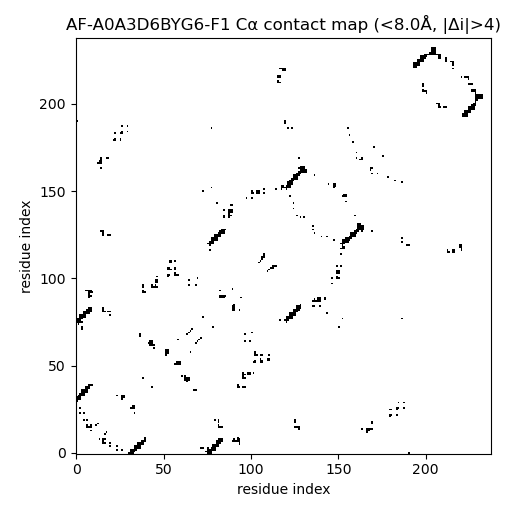SP A C 1
ATOM 1417 O O . ASP A 1 179 ? -15.104 -0.583 5.060 1.00 98.56 179 ASP A O 1
ATOM 1421 N N . ILE A 1 180 ? -14.853 -1.795 6.949 1.00 98.75 180 ILE A N 1
ATOM 1422 C CA . ILE A 1 180 ? -13.940 -2.795 6.382 1.00 98.75 180 ILE A CA 1
ATOM 1423 C C . ILE A 1 180 ? -14.612 -3.535 5.224 1.00 98.75 180 ILE A C 1
ATOM 1425 O O . ILE A 1 180 ? -14.041 -3.586 4.135 1.00 98.75 180 ILE A O 1
ATOM 1429 N N . ARG A 1 181 ? -15.827 -4.066 5.427 1.00 98.62 181 ARG A N 1
ATOM 1430 C CA . ARG A 1 181 ? -16.564 -4.806 4.388 1.00 98.62 181 ARG A CA 1
ATOM 1431 C C . ARG A 1 181 ? -16.818 -3.970 3.143 1.00 98.62 181 ARG A C 1
ATOM 1433 O O . ARG A 1 181 ? -16.519 -4.424 2.037 1.00 98.62 181 ARG A O 1
ATOM 1440 N N . SER A 1 182 ? -17.338 -2.755 3.315 1.00 98.56 182 SER A N 1
ATOM 1441 C CA . SER A 1 182 ? -17.615 -1.861 2.187 1.00 98.56 182 SER A CA 1
ATOM 1442 C C . SER A 1 182 ? -16.328 -1.514 1.447 1.00 98.56 182 SER A C 1
ATOM 1444 O O . SER A 1 182 ? -16.237 -1.705 0.238 1.00 98.56 182 SER A O 1
ATOM 1446 N N . SER A 1 183 ? -15.295 -1.094 2.180 1.00 98.69 183 SER A N 1
ATOM 1447 C CA . SER A 1 183 ? -14.037 -0.636 1.588 1.00 98.69 183 SER A CA 1
ATOM 1448 C C . SER A 1 183 ? -13.282 -1.750 0.865 1.00 98.69 183 SER A C 1
ATOM 1450 O O . SER A 1 183 ? -12.735 -1.520 -0.212 1.00 98.69 183 SER A O 1
ATOM 1452 N N . ALA A 1 184 ? -13.247 -2.963 1.427 1.00 98.56 184 ALA A N 1
ATOM 1453 C CA . ALA A 1 184 ? -12.623 -4.117 0.783 1.00 98.56 184 ALA A CA 1
ATOM 1454 C C . ALA A 1 184 ? -13.381 -4.528 -0.490 1.00 98.56 184 ALA A C 1
ATOM 1456 O O . ALA A 1 184 ? -12.756 -4.806 -1.517 1.00 98.56 184 ALA A O 1
ATOM 1457 N N . THR A 1 185 ? -14.718 -4.494 -0.449 1.00 98.31 185 THR A N 1
ATOM 1458 C CA . THR A 1 185 ? -15.567 -4.753 -1.620 1.00 98.31 185 THR A CA 1
ATOM 1459 C C . THR A 1 185 ? -15.294 -3.736 -2.725 1.00 98.31 185 THR A C 1
ATOM 1461 O O . THR A 1 185 ? -14.977 -4.129 -3.847 1.00 98.31 185 THR A O 1
ATOM 1464 N N . ASP A 1 186 ? -15.325 -2.441 -2.412 1.00 98.19 186 ASP A N 1
ATOM 1465 C CA . ASP A 1 186 ? -15.102 -1.364 -3.384 1.00 98.19 186 ASP A CA 1
ATOM 1466 C C . ASP A 1 186 ? -13.682 -1.388 -3.966 1.00 98.19 186 ASP A C 1
ATOM 1468 O O . ASP A 1 186 ? -13.472 -1.140 -5.159 1.00 98.19 186 ASP A O 1
ATOM 1472 N N . LEU A 1 187 ? -12.690 -1.733 -3.138 1.00 98.12 187 LEU A N 1
ATOM 1473 C CA . LEU A 1 187 ? -11.303 -1.875 -3.567 1.00 98.12 187 LEU A CA 1
ATOM 1474 C C . LEU A 1 187 ? -11.144 -2.985 -4.616 1.00 98.12 187 LEU A C 1
ATOM 1476 O O . LEU A 1 187 ? -10.414 -2.798 -5.594 1.00 98.12 187 LEU A O 1
ATOM 1480 N N . LEU A 1 188 ? -11.801 -4.131 -4.406 1.00 97.00 188 LEU A N 1
ATOM 1481 C CA . LEU A 1 188 ? -11.627 -5.331 -5.228 1.00 97.00 188 LEU A CA 1
ATOM 1482 C C . LEU A 1 188 ? -12.642 -5.468 -6.363 1.00 97.00 188 LEU A C 1
ATOM 1484 O O . LEU A 1 188 ? -12.343 -6.166 -7.334 1.00 97.00 188 LEU A O 1
ATOM 1488 N N . ALA A 1 189 ? -13.789 -4.792 -6.307 1.00 95.56 189 ALA A N 1
ATOM 1489 C CA . ALA A 1 189 ? -14.833 -4.873 -7.330 1.00 95.56 189 ALA A CA 1
ATOM 1490 C C . ALA A 1 189 ? -14.309 -4.683 -8.773 1.00 95.56 189 ALA A C 1
ATOM 1492 O O . ALA A 1 189 ? -14.662 -5.490 -9.636 1.00 95.56 189 ALA A O 1
ATOM 1493 N N . PRO A 1 190 ? -13.401 -3.727 -9.076 1.00 93.56 190 PRO A N 1
ATOM 1494 C CA . PRO A 1 190 ? -12.856 -3.564 -10.430 1.00 93.56 190 PRO A CA 1
ATOM 1495 C C . PRO A 1 190 ? -11.956 -4.717 -10.898 1.00 93.56 190 PRO A C 1
ATOM 1497 O O . PRO A 1 190 ? -11.655 -4.834 -12.087 1.00 93.56 190 PRO A O 1
ATOM 1500 N N . LEU A 1 191 ? -11.469 -5.538 -9.968 1.00 92.75 191 LEU A N 1
ATOM 1501 C CA . LEU A 1 191 ? -10.552 -6.644 -10.235 1.00 92.75 191 LEU A CA 1
ATOM 1502 C C . LEU A 1 191 ? -11.279 -7.980 -10.398 1.00 92.75 191 LEU A C 1
ATOM 1504 O O . LEU A 1 191 ? -10.702 -8.914 -10.966 1.00 92.75 191 LEU A O 1
ATOM 1508 N N . GLN A 1 192 ? -12.530 -8.053 -9.943 1.00 91.38 192 GLN A N 1
ATOM 1509 C CA . GLN A 1 192 ? -13.389 -9.227 -10.026 1.00 91.38 192 GLN A CA 1
ATOM 1510 C C . GLN A 1 192 ? -13.962 -9.426 -11.435 1.00 91.38 192 GLN A C 1
ATOM 1512 O O . GLN A 1 192 ? -14.090 -8.494 -12.226 1.00 91.38 192 GLN A O 1
ATOM 1517 N N . ASN A 1 193 ? -14.312 -10.676 -11.755 1.00 87.81 193 ASN A N 1
ATOM 1518 C CA . ASN A 1 193 ? -15.030 -11.073 -12.976 1.00 87.81 193 ASN A CA 1
ATOM 1519 C C . ASN A 1 193 ? -14.390 -10.636 -14.310 1.00 87.81 193 ASN A C 1
ATOM 1521 O O . ASN A 1 193 ? -15.038 -10.649 -15.359 1.00 87.81 193 ASN A O 1
ATOM 1525 N N . ARG A 1 194 ? -13.100 -10.284 -14.306 1.00 90.69 194 ARG A N 1
ATOM 1526 C CA . ARG A 1 194 ? -12.360 -9.964 -15.528 1.00 90.69 194 ARG A CA 1
ATOM 1527 C C . ARG A 1 194 ? -12.122 -11.233 -16.338 1.00 90.69 194 ARG A C 1
ATOM 1529 O O . ARG A 1 194 ? -11.786 -12.287 -15.798 1.00 90.69 194 ARG A O 1
ATOM 1536 N N . ARG A 1 195 ? -12.246 -11.124 -17.663 1.00 92.62 195 ARG A N 1
ATOM 1537 C CA . ARG A 1 195 ? -11.825 -12.204 -18.568 1.00 92.62 195 ARG A CA 1
ATOM 1538 C C . ARG A 1 195 ? -10.335 -12.466 -18.369 1.00 92.62 195 ARG A C 1
ATOM 1540 O O . ARG A 1 195 ? -9.570 -11.517 -18.202 1.00 92.62 195 ARG A O 1
ATOM 1547 N N . LYS A 1 196 ? -9.937 -13.736 -18.417 1.00 93.19 196 LYS A N 1
ATOM 1548 C CA . LYS A 1 196 ? -8.543 -14.157 -18.251 1.00 93.19 196 LYS A CA 1
ATOM 1549 C C . LYS A 1 196 ? -7.911 -14.441 -19.606 1.00 93.19 196 LYS A C 1
ATOM 1551 O O . LYS A 1 196 ? -8.506 -15.133 -20.428 1.00 93.19 196 LYS A O 1
ATOM 1556 N N . LEU A 1 197 ? -6.706 -13.930 -19.824 1.00 93.31 197 LEU A N 1
ATOM 1557 C CA . LEU A 1 197 ? -5.866 -14.244 -20.974 1.00 93.31 197 LEU A CA 1
ATOM 1558 C C . LEU A 1 197 ? -4.565 -14.862 -20.472 1.00 93.31 197 LEU A C 1
ATOM 1560 O O . LEU A 1 197 ? -3.844 -14.245 -19.691 1.00 93.31 197 LEU A O 1
ATOM 1564 N N . ILE A 1 198 ? -4.273 -16.078 -20.922 1.00 91.62 198 ILE A N 1
ATOM 1565 C CA . ILE A 1 198 ? -3.094 -16.824 -20.490 1.00 91.62 198 ILE A CA 1
ATOM 1566 C C . ILE A 1 198 ? -2.112 -16.913 -21.653 1.00 91.62 198 ILE A C 1
ATOM 1568 O O . ILE A 1 198 ? -2.444 -17.433 -22.715 1.00 91.62 198 ILE A O 1
ATOM 1572 N N . PHE A 1 199 ? -0.889 -16.439 -21.432 1.00 90.69 199 PHE A N 1
ATOM 1573 C CA . PHE A 1 199 ? 0.248 -16.702 -22.304 1.00 90.69 199 PHE A CA 1
ATOM 1574 C C . PHE A 1 199 ? 1.082 -17.824 -21.698 1.00 90.69 199 PHE A C 1
ATOM 1576 O O . PHE A 1 199 ? 1.597 -17.678 -20.593 1.00 90.69 199 PHE A O 1
ATOM 1583 N N . ALA A 1 200 ? 1.241 -18.929 -22.418 1.00 87.19 200 ALA A N 1
ATOM 1584 C CA . ALA A 1 200 ? 2.119 -20.024 -22.024 1.00 87.19 200 ALA A CA 1
ATOM 1585 C C . ALA A 1 200 ? 3.173 -20.243 -23.113 1.00 87.19 200 ALA A C 1
ATOM 1587 O O . ALA A 1 200 ? 2.838 -20.310 -24.295 1.00 87.19 200 ALA A O 1
ATOM 1588 N N . SER A 1 201 ? 4.444 -20.341 -22.723 1.00 82.19 201 SER A N 1
ATOM 1589 C CA . SER A 1 201 ? 5.544 -20.691 -23.625 1.00 82.19 201 SER A CA 1
ATOM 1590 C C . SER A 1 201 ? 6.346 -21.848 -23.035 1.00 82.19 201 SER A C 1
ATOM 1592 O O . SER A 1 201 ? 6.749 -21.757 -21.874 1.00 82.19 201 SER A O 1
ATOM 1594 N N . PRO A 1 202 ? 6.649 -22.904 -23.811 1.00 73.06 202 PRO A N 1
ATOM 1595 C CA . PRO A 1 202 ? 7.654 -23.877 -23.405 1.00 73.06 202 PRO A CA 1
ATOM 1596 C C . PRO A 1 202 ? 9.047 -23.214 -23.372 1.00 73.06 202 PRO A C 1
ATOM 1598 O O . PRO A 1 202 ? 9.404 -22.457 -24.278 1.00 73.06 202 PRO A O 1
ATOM 1601 N N . GLY A 1 203 ? 9.827 -23.481 -22.317 1.00 65.56 203 GLY A N 1
ATOM 1602 C CA . GLY A 1 203 ? 11.218 -23.023 -22.151 1.00 65.56 203 GLY A CA 1
ATOM 1603 C C . GLY A 1 203 ? 11.426 -21.639 -21.500 1.00 65.56 203 GLY A C 1
ATOM 1604 O O . GLY A 1 203 ? 10.486 -20.884 -21.249 1.00 65.56 203 GLY A O 1
ATOM 1605 N N . ASN A 1 204 ? 12.695 -21.290 -21.239 1.00 57.06 204 ASN A N 1
ATOM 1606 C CA . ASN A 1 204 ? 13.146 -20.034 -20.599 1.00 57.06 204 ASN A CA 1
ATOM 1607 C C . ASN A 1 204 ? 13.067 -18.784 -21.509 1.00 57.06 204 ASN A C 1
ATOM 1609 O O . ASN A 1 204 ? 13.895 -17.878 -21.440 1.00 57.06 204 ASN A O 1
ATOM 1613 N N . GLY A 1 205 ? 12.084 -18.723 -22.407 1.00 62.56 205 GLY A N 1
ATOM 1614 C CA . GLY A 1 205 ? 11.887 -17.571 -23.282 1.00 62.56 205 GLY A CA 1
ATOM 1615 C C . GLY A 1 205 ? 11.056 -16.480 -22.607 1.00 62.56 205 GLY A C 1
ATOM 1616 O O . GLY A 1 205 ? 9.892 -16.703 -22.285 1.00 62.56 205 GLY A O 1
ATOM 1617 N N . ALA A 1 206 ? 11.577 -15.252 -22.524 1.00 74.06 206 ALA A N 1
ATOM 1618 C CA . ALA A 1 206 ? 10.838 -14.080 -22.027 1.00 74.06 206 ALA A CA 1
ATOM 1619 C C . ALA A 1 206 ? 9.637 -13.652 -22.911 1.00 74.06 206 ALA A C 1
ATOM 1621 O O . ALA A 1 206 ? 8.996 -12.636 -22.643 1.00 74.06 206 ALA A O 1
ATOM 1622 N N . ARG A 1 207 ? 9.309 -14.414 -23.965 1.00 84.44 207 ARG A N 1
ATOM 1623 C CA . ARG A 1 207 ? 8.256 -14.105 -24.947 1.00 84.44 207 ARG A CA 1
ATOM 1624 C C . ARG A 1 207 ? 6.869 -14.033 -24.311 1.00 84.44 207 ARG A C 1
ATOM 1626 O O . ARG A 1 207 ? 6.126 -13.102 -24.600 1.00 84.44 207 ARG A O 1
ATOM 1633 N N . ALA A 1 208 ? 6.539 -14.968 -23.414 1.00 86.31 208 ALA A N 1
ATOM 1634 C CA . ALA A 1 208 ? 5.262 -14.947 -22.696 1.00 86.31 208 ALA A CA 1
ATOM 1635 C C . ALA A 1 208 ? 5.138 -13.697 -21.807 1.00 86.31 208 ALA A C 1
ATOM 1637 O O . ALA A 1 208 ? 4.089 -13.057 -21.783 1.00 86.31 208 ALA A O 1
ATOM 1638 N N . LEU A 1 209 ? 6.229 -13.297 -21.142 1.00 85.19 209 LEU A N 1
ATOM 1639 C CA . LEU A 1 209 ? 6.272 -12.085 -20.321 1.00 85.19 209 LEU A CA 1
ATOM 1640 C C . LEU A 1 209 ? 6.105 -10.820 -21.176 1.00 85.19 209 LEU A C 1
ATOM 1642 O O . LEU A 1 209 ? 5.295 -9.959 -20.838 1.00 85.19 209 LEU A O 1
ATOM 1646 N N . GLN A 1 210 ? 6.798 -10.727 -22.312 1.00 88.44 210 GLN A N 1
ATOM 1647 C CA . GLN A 1 210 ? 6.668 -9.601 -23.243 1.00 88.44 210 GLN A CA 1
ATOM 1648 C C . GLN A 1 210 ? 5.253 -9.496 -23.828 1.00 88.44 210 GLN A C 1
ATOM 1650 O O . GLN A 1 210 ? 4.645 -8.426 -23.773 1.00 88.44 210 GLN A O 1
ATOM 1655 N N . ALA A 1 211 ? 4.703 -10.607 -24.327 1.00 90.81 211 ALA A N 1
ATOM 1656 C CA . ALA A 1 211 ? 3.339 -10.660 -24.849 1.00 90.81 211 ALA A CA 1
ATOM 1657 C C . ALA A 1 211 ? 2.317 -10.263 -23.775 1.00 90.81 211 ALA A C 1
ATOM 1659 O O . ALA A 1 211 ? 1.406 -9.478 -24.045 1.00 90.81 211 ALA A O 1
ATOM 1660 N N . SER A 1 212 ? 2.518 -10.718 -22.533 1.00 91.19 212 SER A N 1
ATOM 1661 C CA . SER A 1 212 ? 1.654 -10.340 -21.417 1.00 91.19 212 SER A CA 1
ATOM 1662 C C . SER A 1 212 ? 1.689 -8.843 -21.120 1.00 91.19 212 SER A C 1
ATOM 1664 O O . SER A 1 212 ? 0.636 -8.245 -20.915 1.00 91.19 212 SER A O 1
ATOM 1666 N N . ALA A 1 213 ? 2.867 -8.212 -21.159 1.00 90.94 213 ALA A N 1
ATOM 1667 C CA . ALA A 1 213 ? 3.004 -6.780 -20.918 1.00 90.94 213 ALA A CA 1
ATOM 1668 C C . ALA A 1 213 ? 2.291 -5.958 -22.003 1.00 90.94 213 ALA A C 1
ATOM 1670 O O . ALA A 1 213 ? 1.581 -5.004 -21.685 1.00 90.94 213 ALA A O 1
ATOM 1671 N N . PHE A 1 214 ? 2.414 -6.364 -23.271 1.00 93.00 214 PHE A N 1
ATOM 1672 C CA . PHE A 1 214 ? 1.713 -5.718 -24.381 1.00 93.00 214 PHE A CA 1
ATOM 1673 C C . PHE A 1 214 ? 0.189 -5.878 -24.272 1.00 93.00 214 PHE A C 1
ATOM 1675 O O . PHE A 1 214 ? -0.555 -4.910 -24.432 1.00 93.00 214 PHE A O 1
ATOM 1682 N N . ALA A 1 215 ? -0.285 -7.080 -23.932 1.00 93.38 215 ALA A N 1
ATOM 1683 C CA . ALA A 1 215 ? -1.707 -7.342 -23.743 1.00 93.38 215 ALA A CA 1
ATOM 1684 C C . ALA A 1 215 ? -2.302 -6.538 -22.576 1.00 93.38 215 ALA A C 1
ATOM 1686 O O . ALA A 1 215 ? -3.391 -5.984 -22.719 1.00 93.38 215 ALA A O 1
ATOM 1687 N N . LYS A 1 216 ? -1.586 -6.425 -21.448 1.00 93.56 216 LYS A N 1
ATOM 1688 C CA . LYS A 1 216 ? -1.993 -5.601 -20.294 1.00 93.56 216 LYS A CA 1
ATOM 1689 C C . LYS A 1 216 ? -2.151 -4.131 -20.678 1.00 93.56 216 LYS A C 1
ATOM 1691 O O . LYS A 1 216 ? -3.181 -3.524 -20.378 1.00 93.56 216 LYS A O 1
ATOM 1696 N N . GLU A 1 217 ? -1.180 -3.591 -21.413 1.00 92.81 217 GLU A N 1
ATOM 1697 C CA . GLU A 1 217 ? -1.222 -2.212 -21.904 1.00 92.81 217 GLU A CA 1
ATOM 1698 C C . GLU A 1 217 ? -2.420 -1.969 -22.835 1.00 92.81 217 GLU A C 1
ATOM 1700 O O . GLU A 1 217 ? -3.154 -0.995 -22.661 1.00 92.81 217 GLU A O 1
ATOM 1705 N N . ALA A 1 218 ? -2.664 -2.873 -23.788 1.00 93.06 218 ALA A N 1
ATOM 1706 C CA . ALA A 1 218 ? -3.789 -2.772 -24.718 1.00 93.06 218 ALA A CA 1
ATOM 1707 C C . ALA A 1 218 ? -5.152 -2.935 -24.015 1.00 93.06 218 ALA A C 1
ATOM 1709 O O . ALA A 1 218 ? -6.131 -2.251 -24.339 1.00 93.06 218 ALA A O 1
ATOM 1710 N N . ALA A 1 219 ? -5.228 -3.827 -23.026 1.00 93.06 219 ALA A N 1
ATOM 1711 C CA . ALA A 1 219 ? -6.445 -4.087 -22.270 1.00 93.06 219 ALA A CA 1
ATOM 1712 C C . ALA A 1 219 ? -6.798 -2.947 -21.305 1.00 93.06 219 ALA A C 1
ATOM 1714 O O . ALA A 1 219 ? -7.983 -2.780 -21.008 1.00 93.06 219 ALA A O 1
ATOM 1715 N N . LYS A 1 220 ? -5.817 -2.155 -20.843 1.00 91.75 220 LYS A N 1
ATOM 1716 C CA . LYS A 1 220 ? -5.997 -1.088 -19.840 1.00 91.75 220 LYS A CA 1
ATOM 1717 C C . LYS A 1 220 ? -6.769 -1.588 -18.611 1.00 91.75 220 LYS A C 1
ATOM 1719 O O . LYS A 1 220 ? -7.807 -1.045 -18.254 1.00 91.75 220 LYS A O 1
ATOM 1724 N N . GLY A 1 221 ? -6.318 -2.704 -18.037 1.00 89.19 221 GLY A N 1
ATOM 1725 C CA . GLY A 1 221 ? -6.910 -3.306 -16.834 1.00 89.19 221 GLY A CA 1
ATOM 1726 C C . GLY A 1 221 ? -8.204 -4.111 -17.040 1.00 89.19 221 GLY A C 1
ATOM 1727 O O . GLY A 1 221 ? -8.614 -4.816 -16.122 1.00 89.19 221 GLY A O 1
ATOM 1728 N N . ARG A 1 222 ? -8.821 -4.101 -18.235 1.00 89.75 222 ARG A N 1
ATOM 1729 C CA . ARG A 1 222 ? -10.097 -4.805 -18.517 1.00 89.75 222 ARG A CA 1
ATOM 1730 C C . ARG A 1 222 ? -10.002 -6.336 -18.583 1.00 89.75 222 ARG A C 1
ATOM 1732 O O . ARG A 1 222 ? -11.027 -7.014 -18.571 1.00 89.75 222 ARG A O 1
ATOM 1739 N N . ILE A 1 223 ? -8.796 -6.878 -18.730 1.00 91.56 223 ILE A N 1
ATOM 1740 C CA . ILE A 1 223 ? -8.522 -8.316 -18.860 1.00 91.56 223 ILE A CA 1
ATOM 1741 C C . ILE A 1 223 ? -7.425 -8.657 -17.854 1.00 91.56 223 ILE A C 1
ATOM 1743 O O . ILE A 1 223 ? -6.424 -7.946 -17.773 1.00 91.56 223 ILE A O 1
ATOM 1747 N N . GLU A 1 224 ? -7.606 -9.738 -17.099 1.00 91.69 224 GLU A N 1
ATOM 1748 C CA . GLU A 1 224 ? -6.554 -10.306 -16.258 1.00 91.69 224 GLU A CA 1
ATOM 1749 C C . GLU A 1 224 ? -5.602 -11.108 -17.152 1.00 91.69 224 GLU A C 1
ATOM 1751 O O . GLU A 1 224 ? -6.012 -12.067 -17.807 1.00 91.69 224 GLU A O 1
ATOM 1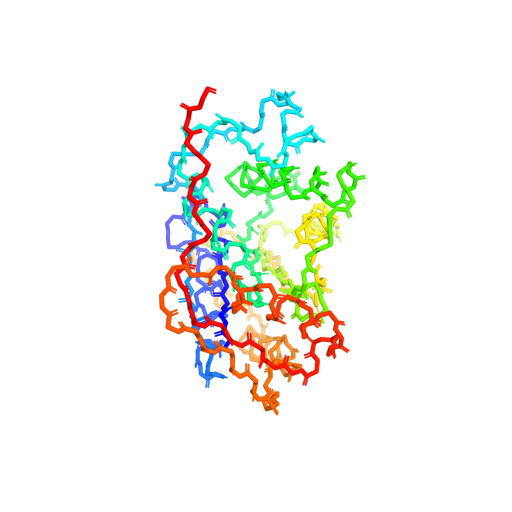756 N N . VAL A 1 225 ? -4.332 -10.709 -17.211 1.00 90.88 225 VAL A N 1
ATOM 1757 C CA . VAL A 1 225 ? -3.334 -11.372 -18.057 1.00 90.88 225 VAL A CA 1
ATOM 1758 C C . VAL A 1 225 ? -2.347 -12.140 -17.191 1.00 90.88 225 VAL A C 1
ATOM 1760 O O . VAL A 1 225 ? -1.669 -11.557 -16.344 1.0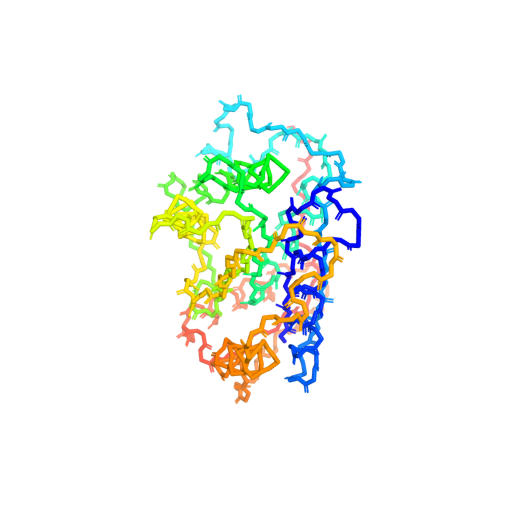0 90.88 225 VAL A O 1
ATOM 1763 N N . ILE A 1 226 ? -2.236 -13.440 -17.447 1.00 87.62 226 ILE A N 1
ATOM 1764 C CA . ILE A 1 226 ? -1.360 -14.370 -16.734 1.00 87.62 226 ILE A CA 1
ATOM 1765 C C . ILE A 1 226 ? -0.312 -14.886 -17.721 1.00 87.62 226 ILE A C 1
ATOM 1767 O O . ILE A 1 226 ? -0.632 -15.194 -18.868 1.00 87.62 226 ILE A O 1
ATOM 1771 N N . ALA A 1 227 ? 0.943 -14.977 -17.289 1.00 87.19 227 ALA A N 1
ATOM 1772 C CA . ALA A 1 227 ? 2.037 -15.467 -18.116 1.00 87.19 227 ALA A CA 1
ATOM 1773 C C . ALA A 1 227 ? 2.775 -16.613 -17.426 1.00 87.19 227 ALA A C 1
ATOM 1775 O O . ALA A 1 227 ? 3.174 -16.490 -16.270 1.00 87.19 227 ALA A O 1
ATOM 1776 N N . PHE A 1 228 ? 2.999 -17.691 -18.171 1.00 79.88 228 PHE A N 1
ATOM 1777 C CA . PHE A 1 228 ? 3.830 -18.824 -17.794 1.00 79.88 228 PHE A CA 1
ATOM 1778 C C . PHE A 1 228 ? 4.979 -18.952 -18.800 1.00 79.88 228 PHE A C 1
ATOM 1780 O O . PHE A 1 228 ? 4.767 -19.109 -20.004 1.00 79.88 228 PHE A O 1
ATOM 1787 N N . GLY A 1 229 ? 6.205 -18.850 -18.301 1.00 66.50 229 GLY A N 1
ATOM 1788 C CA . GLY A 1 229 ? 7.445 -18.921 -19.071 1.00 66.50 229 GLY A CA 1
ATOM 1789 C C . GLY A 1 229 ? 8.623 -18.628 -18.146 1.00 66.50 229 GLY A C 1
ATOM 1790 O O . GLY A 1 229 ? 8.438 -17.987 -17.110 1.00 66.50 229 GLY A O 1
ATOM 1791 N N . GLY A 1 230 ? 9.813 -19.136 -18.468 1.00 57.97 230 GLY A N 1
ATOM 1792 C CA . GLY A 1 230 ? 10.972 -18.937 -17.596 1.00 57.97 230 GLY A CA 1
ATOM 1793 C C . GLY A 1 230 ? 11.404 -17.473 -17.485 1.00 57.97 230 GLY A C 1
ATOM 1794 O O . GLY A 1 230 ? 11.019 -16.622 -18.293 1.00 57.97 230 GLY A O 1
ATOM 1795 N N . ALA A 1 231 ? 12.201 -17.180 -16.454 1.00 56.00 231 ALA A N 1
ATOM 1796 C CA . ALA A 1 231 ? 12.772 -15.854 -16.250 1.00 56.00 231 ALA A CA 1
ATOM 1797 C C . ALA A 1 231 ? 13.558 -15.411 -17.501 1.00 56.00 231 ALA A C 1
ATOM 1799 O O . ALA A 1 231 ? 14.133 -16.264 -18.185 1.00 56.00 231 ALA A O 1
ATOM 1800 N N . PRO A 1 232 ? 13.599 -14.102 -17.818 1.00 54.44 232 PRO A N 1
ATOM 1801 C CA . PRO A 1 232 ? 14.511 -13.617 -18.845 1.00 54.44 232 PRO A CA 1
ATOM 1802 C C . PRO A 1 232 ? 15.930 -14.128 -18.542 1.00 54.44 232 PRO A C 1
ATOM 1804 O O . PRO A 1 232 ? 16.303 -14.169 -17.365 1.00 54.44 232 PRO A O 1
ATOM 1807 N N . PRO A 1 233 ? 16.700 -14.548 -19.564 1.00 51.16 233 PRO A N 1
ATOM 1808 C CA . PRO A 1 233 ? 18.070 -14.996 -19.357 1.00 51.16 233 PRO A CA 1
ATOM 1809 C C . PRO A 1 233 ? 18.826 -13.921 -18.576 1.00 51.16 233 PRO A C 1
ATOM 1811 O O . PRO A 1 233 ? 18.756 -12.739 -18.924 1.00 51.16 233 PRO A O 1
ATOM 1814 N N . GLN A 1 234 ? 19.485 -14.321 -17.486 1.00 48.72 234 GLN A N 1
ATOM 1815 C CA . GLN A 1 234 ? 20.329 -13.400 -16.738 1.00 48.72 234 GLN A CA 1
ATOM 1816 C C . GLN A 1 234 ? 21.427 -12.909 -17.679 1.00 48.72 234 GLN A C 1
ATOM 1818 O O . GLN A 1 234 ? 22.060 -13.711 -18.369 1.00 48.72 234 GLN A O 1
ATOM 1823 N N . VAL A 1 235 ? 21.608 -11.591 -17.750 1.00 49.47 235 VAL A N 1
ATOM 1824 C CA . VAL A 1 235 ? 22.772 -11.024 -18.429 1.00 49.47 235 VAL A CA 1
ATOM 1825 C C . VAL A 1 235 ? 23.981 -11.494 -17.618 1.00 49.47 235 VAL A C 1
ATOM 1827 O O . VAL A 1 235 ? 23.970 -11.273 -16.406 1.00 49.47 235 VAL A O 1
ATOM 1830 N N . PRO A 1 236 ? 24.962 -12.188 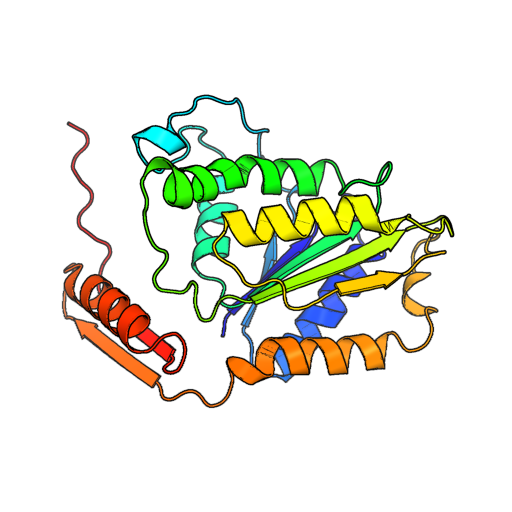-18.222 1.00 38.91 236 PRO A N 1
ATOM 1831 C CA . PRO A 1 236 ? 26.167 -12.585 -17.509 1.00 38.91 236 PRO A CA 1
ATOM 1832 C C . PRO A 1 236 ? 26.808 -11.353 -16.873 1.00 38.91 236 PRO A C 1
ATOM 1834 O O . PRO A 1 236 ? 26.842 -10.298 -17.508 1.00 38.91 236 PRO A O 1
ATOM 1837 N N . ASP A 1 237 ? 27.305 -11.489 -15.645 1.00 41.88 237 ASP A N 1
ATOM 1838 C CA . ASP A 1 237 ? 28.151 -10.471 -15.027 1.00 41.88 237 ASP A CA 1
ATOM 1839 C C . ASP A 1 237 ? 29.419 -10.323 -15.890 1.00 41.88 237 ASP A C 1
ATOM 1841 O O . ASP A 1 237 ? 30.339 -11.137 -15.801 1.00 41.88 237 ASP A O 1
ATOM 1845 N N . THR A 1 238 ? 29.425 -9.339 -16.793 1.00 44.34 238 THR A N 1
ATOM 1846 C CA . THR A 1 238 ? 30.603 -8.889 -17.553 1.00 44.34 238 THR A CA 1
ATOM 1847 C C . THR A 1 238 ? 31.227 -7.682 -16.885 1.00 44.34 238 THR A C 1
ATOM 1849 O O . THR A 1 238 ? 30.458 -6.721 -16.628 1.00 44.34 238 THR A O 1
#

Sequence (238 aa):
MFVLGIQGSPRKNGNCEYLLSAFLKECETLGARTETIRPHTLDIGPCKELIVCEKKGFCPIRDEMEDLGYRKVKQADAVILATPVFFYGVSAQAKVFIDRCQMFWGRKYKLRLKDPDRHQRRGFLLSVAASAGKRLFEGVDLTTRYFYDAISTDYSGSLTYNKVEGAGDIKDQPNLDADIRSSATDLLAPLQNRRKLIFASPGNGARALQASAFAKEAAKGRIEVIAFGGAPPQVPDT

Foldseek 3Di:
DEEEEEQQDLDDLALLVVLRVLLVVLLVVVPYHYDYDYLNVFPFDADPPPCCLLVPLDDPDDTPCVPPNPVSLLPHLEYEYGAEQDVLAGHPSSVRSLRNLVSLQSCCPRVVHDNLSLLRYAYEYEYEYQADDPCSNVNHVVSRCVSCVSSSHDYQYYDYYYNRDDGPVSVVDPCSSVCSNVSSCSRCVLVPPAAEDEAEDPAQDCVQVVVQSVVSNVCSSRHHYYYHHHHHPDDPPD

pLDDT: mean 93.04, std 10.48, range [38.91, 98.88]